Protein AF-A0A8C8EMW2-F1 (afdb_monomer)

Secondary structure (DSSP, 8-state):
--------THHHHHHHHHHHHHHHHHHHH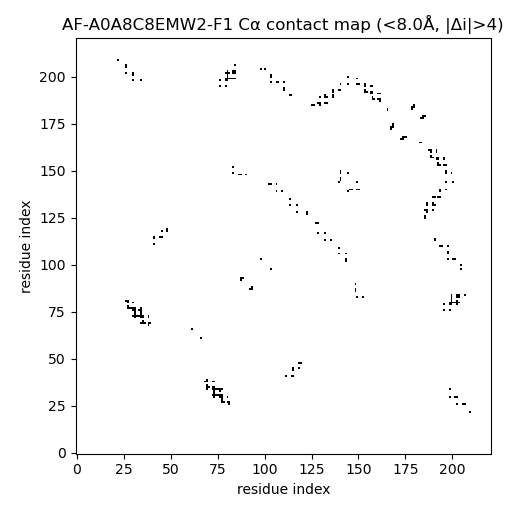HHHHHHHHHHHHHHHHHHTTT-SS--THHHHHHHHHSTTHHHHHHHHHHHHHHHHHHHHHHHT----S---HHHHHHHHHHHHHHHHHHHH---S-HHHHHHHHHHHHHHHIIIII--HHHHHHHHHHHHHHHHHHHHHHHTTS---SS--TTSS-TTHHHHHHHHHHHHHHHHHHHHHHHHHHHHHHHTT-

Solvent-accessible surface area (backbone atoms only — not comparable to full-atom values): 12331 Å² total; per-residue (Å²): 132,90,82,90,84,78,88,75,80,59,64,67,56,52,53,51,50,51,52,51,53,51,49,53,50,52,52,37,51,51,35,21,52,52,24,26,52,50,43,48,54,52,50,50,62,54,47,61,68,77,49,93,70,84,65,78,66,59,62,58,49,50,59,66,77,49,56,64,52,33,58,52,42,6,53,51,27,18,50,44,16,54,48,42,48,56,50,37,64,72,69,64,59,69,85,78,66,84,74,49,70,68,56,52,54,50,45,48,51,50,47,53,48,51,54,51,46,67,72,66,58,87,59,98,43,69,64,62,51,27,53,50,43,40,51,51,30,52,48,48,41,57,74,73,60,69,40,70,68,54,51,55,51,18,55,55,51,12,51,52,50,46,50,50,52,50,52,37,37,73,71,65,79,42,83,75,97,71,68,44,105,75,72,48,62,79,43,54,44,33,53,40,25,37,48,44,46,43,34,26,52,51,23,39,51,52,53,52,51,52,52,53,56,52,56,57,52,67,77,76,111

Foldseek 3Di:
DDDDDDDDPVVVVVVVVVVVVVLLVVLLVVQLVVQLVLQVLLVVLLVCVPDVDDDPVVVVVCCVLVVVVSNVSSNLLSVLLQVLVVVCVVVVVPPPDPDDVVLLVVLSVLLSVLSSCLSVDPDPDLVVNLVVLQVSLVVSCVVRPVDPSLQVVLQVQLVVVVVVVVVCVVVVSDDDPDADPPRDRSNSSSSSSSSSSSSNSSSVVSVVVVVVVVVVVVVVD

Mean predicted aligned error: 11.16 Å

Structure (mmCIF, N/CA/C/O backbone):
data_AF-A0A8C8EMW2-F1
#
_entry.id   AF-A0A8C8EMW2-F1
#
loop_
_atom_site.group_PDB
_atom_site.id
_atom_site.type_symbol
_atom_site.label_atom_id
_atom_site.label_alt_id
_atom_site.label_comp_id
_atom_site.label_asym_id
_atom_site.label_entity_id
_atom_site.label_seq_id
_atom_site.pdbx_PDB_ins_code
_atom_site.Cartn_x
_atom_site.Cartn_y
_atom_site.Cartn_z
_atom_site.occupancy
_atom_site.B_iso_or_equiv
_atom_site.auth_seq_id
_atom_site.auth_comp_id
_atom_site.auth_asym_id
_atom_site.auth_atom_id
_atom_site.pdbx_PDB_model_num
ATOM 1 N N . CYS A 1 1 ? -44.619 -23.119 46.144 1.00 37.53 1 CYS A N 1
ATOM 2 C CA . CYS A 1 1 ? -44.331 -23.264 44.702 1.00 37.53 1 CYS A CA 1
ATOM 3 C C . CYS A 1 1 ? -43.574 -22.027 44.233 1.00 37.53 1 CYS A C 1
ATOM 5 O O . CYS A 1 1 ? -44.125 -20.950 44.365 1.00 37.53 1 CYS A O 1
ATOM 7 N N . SER A 1 2 ? -42.275 -22.098 43.914 1.00 34.31 2 SER A N 1
ATOM 8 C CA . SER A 1 2 ? -41.758 -22.646 42.638 1.00 34.31 2 SER A CA 1
ATOM 9 C C . SER A 1 2 ? -42.260 -21.765 41.477 1.00 34.31 2 SER A C 1
ATOM 11 O O . SER A 1 2 ? -43.455 -21.803 41.231 1.00 34.31 2 SER A O 1
ATOM 13 N N . GLN A 1 3 ? -41.486 -20.948 40.752 1.00 34.88 3 GLN A N 1
ATOM 14 C CA . GLN A 1 3 ? -40.063 -21.005 40.404 1.00 34.88 3 GLN A CA 1
ATOM 15 C C . GLN A 1 3 ? -39.529 -19.644 39.928 1.00 34.88 3 GLN A C 1
ATOM 17 O O . GLN A 1 3 ? -40.252 -18.802 39.404 1.00 34.88 3 GLN A O 1
ATOM 22 N N . ILE A 1 4 ? -38.218 -19.517 40.091 1.00 46.41 4 ILE A N 1
ATOM 23 C CA . ILE A 1 4 ? -37.291 -18.545 39.516 1.00 46.41 4 ILE A CA 1
ATOM 24 C C . ILE A 1 4 ? -37.113 -18.834 38.012 1.00 46.41 4 ILE A C 1
ATOM 26 O O . ILE A 1 4 ? -36.918 -19.987 37.640 1.00 46.41 4 ILE A O 1
ATOM 30 N N . SER A 1 5 ? -37.081 -17.810 37.155 1.00 34.28 5 SER A N 1
ATOM 31 C CA . SER A 1 5 ? -36.214 -17.774 35.954 1.00 34.28 5 SER A CA 1
ATOM 32 C C . SER A 1 5 ? -36.197 -16.364 35.368 1.00 34.28 5 SER A C 1
ATOM 34 O O . SER A 1 5 ? -37.184 -15.887 34.828 1.00 34.28 5 SER A O 1
ATOM 36 N N . GLN A 1 6 ? -35.166 -15.592 35.702 1.00 35.06 6 GLN A N 1
ATOM 37 C CA . GLN A 1 6 ? -33.953 -15.405 34.893 1.00 35.06 6 GLN A CA 1
ATOM 38 C C . GLN A 1 6 ? -34.094 -14.224 33.927 1.00 35.06 6 GLN A C 1
ATOM 40 O O . GLN A 1 6 ? -34.481 -14.344 32.768 1.00 35.06 6 GLN A O 1
ATOM 45 N N . SER A 1 7 ? -33.687 -13.066 34.444 1.00 43.75 7 SER A N 1
ATOM 46 C CA . SER A 1 7 ? -33.066 -12.002 33.668 1.00 43.75 7 SER A CA 1
ATOM 47 C C . SER A 1 7 ? -32.050 -12.599 32.689 1.00 43.75 7 SER A C 1
ATOM 49 O O . SER A 1 7 ? -31.102 -13.268 33.095 1.00 43.75 7 SER A O 1
ATOM 51 N N . THR A 1 8 ? -32.237 -12.372 31.390 1.00 44.62 8 THR A N 1
ATOM 52 C CA . THR A 1 8 ? -31.252 -12.743 30.369 1.00 44.62 8 THR A CA 1
ATOM 53 C C . THR A 1 8 ? -30.364 -11.526 30.075 1.00 44.62 8 THR A C 1
ATOM 55 O O . THR A 1 8 ? -30.836 -10.576 29.455 1.00 44.62 8 THR A O 1
ATOM 58 N N . PRO A 1 9 ? -29.072 -11.510 30.456 1.00 47.78 9 PRO A N 1
ATOM 59 C CA . PRO A 1 9 ? -28.153 -10.423 30.119 1.00 47.78 9 PRO A CA 1
ATOM 60 C C . PRO A 1 9 ? -27.462 -10.638 28.753 1.00 47.78 9 PRO A C 1
ATOM 62 O O . PRO A 1 9 ? -26.376 -10.115 28.519 1.00 47.78 9 PRO A O 1
ATOM 65 N N . LEU A 1 10 ? -28.050 -11.423 27.836 1.00 52.75 10 LEU A N 1
ATOM 66 C CA . LEU A 1 10 ? -27.421 -11.768 26.548 1.00 52.75 10 LEU A CA 1
ATOM 67 C C . LEU A 1 10 ? -27.556 -10.676 25.468 1.00 52.75 10 LEU A C 1
ATOM 69 O O . LEU A 1 10 ? -26.737 -10.613 24.552 1.00 52.75 10 LEU A O 1
ATOM 73 N N . GLY A 1 11 ? -28.571 -9.813 25.569 1.00 55.91 11 GLY A N 1
ATOM 74 C CA . GLY A 1 11 ? -28.872 -8.773 24.573 1.00 55.91 11 GLY A CA 1
ATOM 75 C C . GLY A 1 11 ? -27.769 -7.715 24.386 1.00 55.91 11 GLY A C 1
ATOM 76 O O . GLY A 1 11 ? -27.383 -7.457 23.245 1.00 55.91 11 GLY A O 1
ATOM 77 N N . PRO A 1 12 ? -27.193 -7.144 25.465 1.00 61.84 12 PRO A N 1
ATOM 78 C CA . PRO A 1 12 ? -26.139 -6.131 25.354 1.00 61.84 12 PRO A CA 1
ATOM 79 C C . PRO A 1 12 ? -24.834 -6.689 24.773 1.00 61.84 12 PRO A C 1
ATOM 81 O O . PRO A 1 12 ? -24.151 -6.020 23.998 1.00 61.84 12 PRO A O 1
ATOM 84 N N . TYR A 1 13 ? -24.499 -7.939 25.109 1.00 60.81 13 TYR A N 1
ATOM 85 C CA . TYR A 1 13 ? -23.263 -8.585 24.667 1.00 60.81 13 TYR A CA 1
ATOM 86 C C . TYR A 1 13 ? -23.304 -8.943 23.174 1.00 60.81 13 TYR A C 1
ATOM 88 O O . TYR A 1 13 ? -22.356 -8.657 22.443 1.00 60.81 13 TYR A O 1
ATOM 96 N N . ILE A 1 14 ? -24.428 -9.490 22.692 1.00 65.69 14 ILE A N 1
ATOM 97 C CA . ILE A 1 14 ? -24.618 -9.813 21.269 1.00 65.69 14 ILE A CA 1
ATOM 98 C C . ILE A 1 14 ? -24.681 -8.538 20.418 1.00 65.69 14 ILE A C 1
ATOM 100 O O . ILE A 1 14 ? -24.065 -8.489 19.349 1.00 65.69 14 ILE A O 1
ATOM 104 N N . ALA A 1 15 ? -25.349 -7.482 20.896 1.00 64.44 15 ALA A N 1
ATOM 105 C CA . ALA A 1 15 ? -25.361 -6.184 20.222 1.00 64.44 15 ALA A CA 1
ATOM 106 C C . ALA A 1 15 ? -23.950 -5.568 20.148 1.00 64.44 15 ALA A C 1
ATOM 108 O O . ALA A 1 15 ? -23.544 -5.073 19.093 1.00 64.44 15 ALA A O 1
ATOM 109 N N . GLY A 1 16 ? -23.164 -5.671 21.227 1.00 65.88 16 GLY A N 1
ATOM 110 C CA . GLY A 1 16 ? -21.770 -5.224 21.271 1.00 65.88 16 GLY A CA 1
ATOM 111 C C . GLY A 1 16 ? -20.850 -5.983 20.306 1.00 65.88 16 GLY A C 1
ATOM 112 O O . GLY A 1 16 ? -20.079 -5.361 19.571 1.00 65.88 16 GLY A O 1
ATOM 113 N N . ILE A 1 17 ? -20.962 -7.315 20.244 1.00 71.06 17 ILE A N 1
ATOM 114 C CA . ILE A 1 17 ? -20.201 -8.151 19.296 1.00 71.06 17 ILE A CA 1
ATOM 115 C C . ILE A 1 17 ? -20.587 -7.835 17.852 1.00 71.06 17 ILE A C 1
ATOM 117 O O . ILE A 1 17 ? -19.711 -7.661 17.004 1.00 71.06 17 ILE A O 1
ATOM 121 N N . THR A 1 18 ? -21.885 -7.721 17.572 1.00 73.62 18 THR A N 1
ATOM 122 C CA . THR A 1 18 ? -22.389 -7.432 16.223 1.00 73.62 18 THR A CA 1
ATOM 123 C C . THR A 1 18 ? -21.881 -6.076 15.739 1.00 73.62 18 THR A C 1
ATOM 125 O O . THR A 1 18 ? -21.354 -5.973 14.636 1.00 73.62 18 THR A O 1
ATOM 128 N N . ASN A 1 19 ? -21.930 -5.045 16.586 1.00 77.00 19 ASN A N 1
ATOM 129 C CA . ASN A 1 19 ? -21.429 -3.710 16.255 1.00 77.00 19 ASN A CA 1
ATOM 130 C C . ASN A 1 19 ? -19.911 -3.717 15.994 1.00 77.00 19 ASN A C 1
ATOM 132 O O . ASN A 1 19 ? -19.437 -3.115 15.031 1.00 77.00 19 ASN A O 1
ATOM 136 N N . ARG A 1 20 ? -19.140 -4.468 16.792 1.00 76.00 20 ARG A N 1
ATOM 137 C CA . ARG A 1 20 ? -17.693 -4.637 16.586 1.00 76.00 20 ARG A CA 1
ATOM 138 C C . ARG A 1 20 ? -17.370 -5.327 15.259 1.00 76.00 20 ARG A C 1
ATOM 140 O O . ARG A 1 20 ? -16.498 -4.847 14.537 1.00 76.00 20 ARG A O 1
ATOM 147 N N . ASN A 1 21 ? -18.072 -6.410 14.929 1.00 80.94 21 ASN A N 1
ATOM 148 C CA . ASN A 1 21 ? -17.881 -7.137 13.672 1.00 80.94 21 ASN A CA 1
ATOM 149 C C . ASN A 1 21 ? -18.270 -6.279 12.461 1.00 80.94 21 ASN A C 1
ATOM 151 O O . ASN A 1 21 ? -17.545 -6.260 11.470 1.00 80.94 21 ASN A O 1
ATOM 155 N N . THR A 1 22 ? -19.353 -5.507 12.563 1.00 83.06 22 THR A N 1
ATOM 156 C CA . THR A 1 22 ? -19.773 -4.568 11.516 1.00 83.06 22 THR A CA 1
ATOM 157 C C . THR A 1 22 ? -18.745 -3.459 11.301 1.00 83.06 22 THR A C 1
ATOM 159 O O . THR A 1 22 ? -18.396 -3.179 10.157 1.00 83.06 22 THR A O 1
ATOM 162 N N . ASN A 1 23 ? -18.201 -2.859 12.367 1.00 84.56 23 ASN A N 1
ATOM 163 C CA . ASN A 1 23 ? -17.155 -1.837 12.239 1.00 84.56 23 ASN A CA 1
ATOM 164 C C . ASN A 1 23 ? -15.883 -2.423 11.591 1.00 84.56 23 ASN A C 1
ATOM 166 O O . ASN A 1 23 ? -15.391 -1.878 10.607 1.00 84.56 23 ASN A O 1
ATOM 170 N N . LEU A 1 24 ? -15.433 -3.607 12.033 1.00 86.00 24 LEU A N 1
ATOM 171 C CA . LEU A 1 24 ? -14.322 -4.328 11.392 1.00 86.00 24 LEU A CA 1
ATOM 172 C C . LEU A 1 24 ? -14.576 -4.589 9.898 1.00 86.00 24 LEU A C 1
ATOM 174 O O . LEU A 1 24 ? -13.670 -4.401 9.085 1.00 86.00 24 LEU A O 1
ATOM 178 N N . GLY A 1 25 ? -15.802 -4.978 9.535 1.00 87.88 25 GLY A N 1
ATOM 179 C CA . GLY A 1 25 ? -16.218 -5.174 8.147 1.00 87.88 25 GLY A CA 1
ATOM 180 C C . GLY A 1 25 ? -16.159 -3.887 7.320 1.00 87.88 25 GLY A C 1
ATOM 181 O O . GLY A 1 25 ? -15.559 -3.875 6.247 1.00 87.88 25 GLY A O 1
ATOM 182 N N . ILE A 1 26 ? -16.705 -2.782 7.841 1.00 88.44 26 ILE A N 1
ATOM 183 C CA . ILE A 1 26 ? -16.671 -1.461 7.188 1.00 88.44 26 ILE A CA 1
ATOM 184 C C . ILE A 1 26 ? -15.225 -1.013 6.971 1.00 88.44 26 ILE A C 1
ATOM 186 O O . ILE A 1 26 ? -14.857 -0.576 5.881 1.00 88.44 26 ILE A O 1
ATOM 190 N N . ARG A 1 27 ? -14.380 -1.163 7.989 1.00 89.94 27 ARG A N 1
ATOM 191 C CA . ARG A 1 27 ? -12.969 -0.806 7.912 1.00 89.94 27 ARG A CA 1
ATOM 192 C C . ARG A 1 27 ? -12.200 -1.647 6.902 1.00 89.94 27 ARG A C 1
ATOM 194 O O . ARG A 1 27 ? -11.419 -1.091 6.130 1.00 89.94 27 ARG A O 1
ATOM 201 N N . GLY A 1 28 ? -12.442 -2.956 6.872 1.00 91.00 28 GLY A N 1
ATOM 202 C CA . GLY A 1 28 ? -11.896 -3.841 5.845 1.00 91.00 28 GLY A CA 1
ATOM 203 C C . GLY A 1 28 ? -12.307 -3.401 4.438 1.00 91.00 28 GLY A C 1
ATOM 204 O O . GLY A 1 28 ? -11.455 -3.291 3.559 1.00 91.00 28 GLY A O 1
ATOM 205 N N . PHE A 1 29 ? -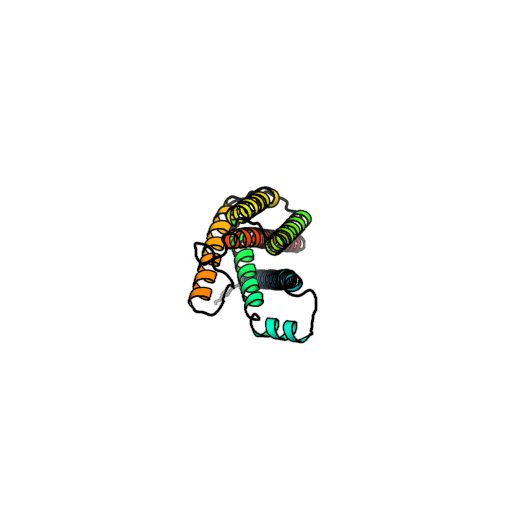13.582 -3.056 4.243 1.00 92.06 29 PHE A N 1
ATOM 206 C CA . PHE A 1 29 ? -14.106 -2.579 2.961 1.00 92.06 29 PHE A CA 1
ATOM 207 C C . PHE A 1 29 ? -13.504 -1.233 2.521 1.00 92.06 29 PHE A C 1
ATOM 209 O O . PHE A 1 29 ? -13.148 -1.059 1.353 1.00 92.06 29 PHE A O 1
ATOM 216 N N . MET A 1 30 ? -13.332 -0.286 3.449 1.00 92.00 30 MET A N 1
ATOM 217 C CA . MET A 1 30 ? -12.671 0.993 3.166 1.00 92.00 30 MET A CA 1
ATOM 218 C C . MET A 1 30 ? -11.212 0.790 2.750 1.00 92.00 30 MET A C 1
ATOM 220 O O . MET A 1 30 ? -10.778 1.342 1.741 1.00 92.00 30 MET A O 1
ATOM 224 N N . LEU A 1 31 ? -10.465 -0.035 3.491 1.00 92.88 31 LEU A N 1
ATOM 225 C CA . LEU A 1 31 ? -9.074 -0.364 3.170 1.00 92.88 31 LEU A CA 1
ATOM 226 C C . LEU A 1 31 ? -8.950 -1.085 1.823 1.00 92.88 31 LEU A C 1
ATOM 228 O O . LEU A 1 31 ? -8.050 -0.770 1.047 1.00 92.88 31 LEU A O 1
ATOM 232 N N . PHE A 1 32 ? -9.874 -2.002 1.523 1.00 93.75 32 PHE A N 1
ATOM 233 C CA . PHE A 1 32 ? -9.954 -2.672 0.228 1.00 93.75 32 PHE A CA 1
ATOM 234 C C . PHE A 1 32 ? -10.145 -1.662 -0.907 1.00 93.75 32 PHE A C 1
ATOM 236 O O . PHE A 1 32 ? -9.370 -1.652 -1.861 1.00 93.75 32 PHE A O 1
ATOM 243 N N . SER A 1 33 ? -11.124 -0.765 -0.771 1.00 92.06 33 SER A N 1
ATOM 244 C CA . SER A 1 33 ? -11.445 0.247 -1.785 1.00 92.06 33 SER A CA 1
ATOM 245 C C . SER A 1 33 ? -10.278 1.211 -2.026 1.00 92.06 33 SER A C 1
ATOM 247 O O . SER A 1 33 ? -9.937 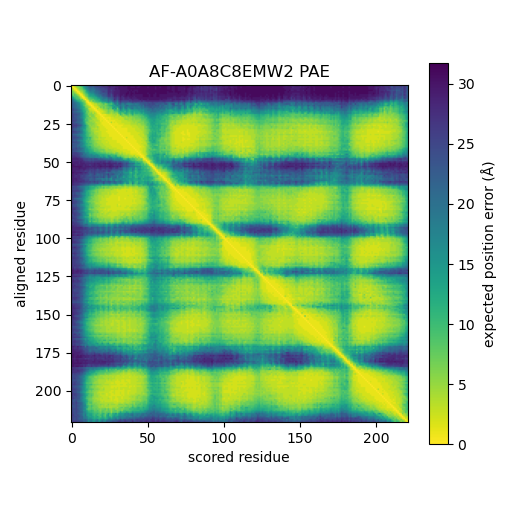1.498 -3.172 1.00 92.06 33 SER A O 1
ATOM 249 N N . ILE A 1 34 ? -9.613 1.663 -0.954 1.00 92.31 34 ILE A N 1
ATOM 250 C CA . ILE A 1 34 ? -8.410 2.507 -1.040 1.00 92.31 34 ILE A CA 1
ATOM 251 C C . ILE A 1 34 ? -7.264 1.753 -1.730 1.00 92.31 34 ILE A C 1
ATOM 253 O O . ILE A 1 34 ? -6.567 2.328 -2.565 1.00 92.31 34 ILE A O 1
ATOM 257 N N . GLY A 1 35 ? -7.085 0.466 -1.417 1.00 90.56 35 GLY A N 1
ATOM 258 C CA . GLY A 1 35 ? -6.092 -0.403 -2.051 1.00 90.56 35 GLY A CA 1
ATOM 259 C C . GLY A 1 35 ? -6.313 -0.571 -3.551 1.00 90.56 35 GLY A C 1
ATOM 260 O O . GLY A 1 35 ? -5.378 -0.380 -4.327 1.00 90.56 35 GLY A O 1
ATOM 261 N N . VAL A 1 36 ? -7.551 -0.855 -3.969 1.00 89.94 36 VAL A N 1
ATOM 262 C CA . VAL A 1 36 ? -7.927 -0.950 -5.390 1.00 89.94 36 VAL A CA 1
ATOM 263 C C . VAL A 1 36 ? -7.684 0.381 -6.098 1.00 89.94 36 VAL A C 1
ATOM 265 O O . VAL A 1 36 ? -7.062 0.404 -7.158 1.00 89.94 36 VAL A O 1
ATOM 268 N N . PHE A 1 37 ? -8.119 1.495 -5.504 1.00 89.06 37 PHE A N 1
ATOM 269 C CA . PHE A 1 37 ? -7.929 2.823 -6.084 1.00 89.06 37 PHE A CA 1
ATOM 270 C C . PHE A 1 37 ? -6.446 3.159 -6.280 1.00 89.06 37 PHE A C 1
ATOM 272 O O . PHE A 1 37 ? -6.047 3.561 -7.372 1.00 89.06 37 PHE A O 1
ATOM 279 N N . LEU A 1 38 ? -5.610 2.947 -5.258 1.00 87.50 38 LEU A N 1
ATOM 280 C CA . LEU A 1 38 ? -4.172 3.186 -5.368 1.00 87.50 38 LEU A CA 1
ATOM 281 C C . LEU A 1 38 ? -3.528 2.267 -6.409 1.00 87.50 38 LEU A C 1
ATOM 283 O O . LEU A 1 38 ? -2.736 2.748 -7.213 1.00 87.50 38 LEU A O 1
ATOM 287 N N . ALA A 1 39 ? -3.900 0.986 -6.463 1.00 85.62 39 ALA A N 1
ATOM 288 C CA . ALA A 1 39 ? -3.401 0.066 -7.483 1.00 85.62 39 ALA A CA 1
ATOM 289 C C . ALA A 1 39 ? -3.750 0.536 -8.905 1.00 85.62 39 ALA A C 1
ATOM 291 O O . ALA A 1 39 ? -2.889 0.520 -9.782 1.00 85.62 39 ALA A O 1
ATOM 292 N N . LEU A 1 40 ? -4.979 1.019 -9.124 1.00 84.19 40 LEU A N 1
ATOM 293 C CA . LEU A 1 40 ? -5.400 1.583 -10.408 1.00 84.19 40 LEU A CA 1
ATOM 294 C C . LEU A 1 40 ? -4.610 2.847 -10.762 1.00 84.19 40 LEU A C 1
ATOM 296 O O . LEU A 1 40 ? -4.123 2.955 -11.884 1.00 84.19 40 LEU A O 1
ATOM 300 N N . VAL A 1 41 ? -4.431 3.777 -9.819 1.00 84.69 41 VAL A N 1
ATOM 301 C CA . VAL A 1 41 ? -3.640 5.002 -10.039 1.00 84.69 41 VAL A CA 1
ATOM 302 C C . VAL A 1 41 ? -2.196 4.663 -10.404 1.00 84.69 41 VAL A C 1
ATOM 304 O O . VAL A 1 41 ? -1.664 5.208 -11.369 1.00 84.69 41 VAL A O 1
ATOM 307 N N . LEU A 1 42 ? -1.562 3.747 -9.671 1.00 81.25 42 LEU A N 1
ATOM 308 C CA . LEU A 1 42 ? -0.194 3.318 -9.955 1.00 81.25 42 LEU A CA 1
ATOM 309 C C . LEU A 1 42 ? -0.084 2.635 -11.322 1.00 81.25 42 LEU A C 1
ATOM 311 O O . LEU A 1 42 ? 0.834 2.946 -12.077 1.00 81.25 42 LEU A O 1
ATOM 315 N N . ASN A 1 43 ? -1.045 1.773 -11.665 1.00 78.31 43 ASN A N 1
ATOM 316 C CA . ASN A 1 43 ? -1.098 1.116 -12.968 1.00 78.31 43 ASN A CA 1
ATOM 317 C C . ASN A 1 43 ? -1.250 2.143 -14.105 1.00 78.31 43 ASN A C 1
ATOM 319 O O . ASN A 1 43 ? -0.506 2.110 -15.080 1.00 78.31 43 ASN A O 1
ATOM 323 N N . LEU A 1 44 ? -2.137 3.133 -13.954 1.00 75.81 44 LEU A N 1
ATOM 324 C CA . LEU A 1 44 ? -2.289 4.218 -14.930 1.00 75.81 44 LEU A CA 1
ATOM 325 C C . LEU A 1 44 ? -0.998 5.030 -15.092 1.00 75.81 44 LEU A C 1
ATOM 327 O O . LEU A 1 44 ? -0.604 5.326 -16.219 1.00 75.81 44 LEU A O 1
ATOM 331 N N . LEU A 1 45 ? -0.308 5.356 -13.994 1.00 73.88 45 LEU A N 1
ATOM 332 C CA . LEU A 1 45 ? 0.973 6.073 -14.038 1.00 73.88 45 LEU A CA 1
ATOM 333 C C . LEU A 1 45 ? 2.075 5.267 -14.740 1.00 73.88 45 LEU A C 1
ATOM 335 O O . LEU A 1 45 ? 2.921 5.858 -15.413 1.00 73.88 45 LEU A O 1
ATOM 339 N N . GLN A 1 46 ? 2.063 3.940 -14.604 1.00 65.44 46 GLN A N 1
ATOM 340 C CA . GLN A 1 46 ? 2.982 3.044 -15.308 1.00 65.44 46 GLN A CA 1
ATOM 341 C C . GLN A 1 46 ? 2.652 2.950 -16.809 1.00 65.44 46 GLN A C 1
ATOM 343 O O . GLN A 1 46 ? 3.563 2.956 -17.634 1.00 65.44 46 GLN A O 1
ATOM 348 N N . VAL A 1 47 ? 1.367 2.934 -17.184 1.00 64.50 47 VAL A N 1
ATOM 349 C CA . VAL A 1 47 ? 0.909 2.813 -18.584 1.00 64.50 47 VAL A CA 1
ATOM 350 C C . VAL A 1 47 ? 1.080 4.107 -19.384 1.00 64.50 47 VAL A C 1
ATOM 352 O O . VAL A 1 47 ? 1.537 4.054 -20.523 1.00 64.50 47 VAL A O 1
ATOM 355 N N . GLN A 1 48 ? 0.799 5.274 -18.793 1.00 61.56 48 GLN A N 1
ATOM 356 C CA . GLN A 1 48 ? 0.982 6.593 -19.433 1.00 61.56 48 GLN A CA 1
ATOM 357 C C . GLN A 1 48 ? 2.427 6.845 -19.911 1.00 61.56 48 GLN A C 1
ATOM 359 O O . GLN A 1 48 ? 2.670 7.712 -20.745 1.00 61.56 48 GLN A O 1
ATOM 364 N N . ARG A 1 49 ? 3.403 6.091 -19.389 1.00 57.84 49 ARG A N 1
ATOM 365 C CA . ARG A 1 49 ? 4.808 6.153 -19.810 1.00 57.84 49 ARG A CA 1
ATOM 366 C C . ARG A 1 49 ? 5.127 5.303 -21.035 1.00 57.84 49 ARG A C 1
ATO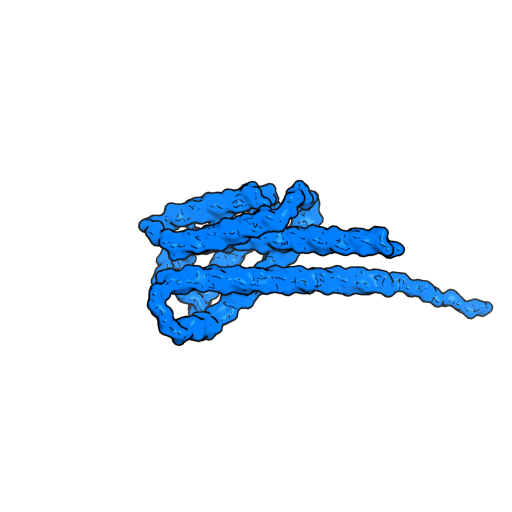M 368 O O . ARG A 1 49 ? 6.068 5.648 -21.741 1.00 57.84 49 ARG A O 1
ATOM 375 N N . ASN A 1 50 ? 4.393 4.217 -21.273 1.00 50.97 50 ASN A N 1
ATOM 376 C CA . ASN A 1 50 ? 4.762 3.242 -22.300 1.00 50.97 50 ASN A CA 1
ATOM 377 C C . ASN A 1 50 ? 4.232 3.615 -23.696 1.00 50.97 50 ASN A C 1
ATOM 379 O O . ASN A 1 50 ? 4.769 3.146 -24.692 1.00 50.97 50 ASN A O 1
ATOM 383 N N . VAL A 1 51 ? 3.214 4.483 -23.789 1.00 46.09 51 VAL A N 1
ATOM 384 C CA . VAL A 1 51 ? 2.691 4.979 -25.072 1.00 46.09 51 VAL A CA 1
ATOM 385 C C . VAL A 1 51 ? 2.129 6.396 -24.891 1.00 46.09 51 VAL A C 1
ATOM 387 O O . VAL A 1 51 ? 1.066 6.581 -24.310 1.00 46.09 51 VAL A O 1
ATOM 390 N N . THR A 1 52 ? 2.811 7.420 -25.404 1.00 42.75 52 THR A N 1
ATOM 391 C CA . THR A 1 52 ? 2.316 8.814 -25.427 1.00 42.75 52 THR A CA 1
ATOM 392 C C . THR A 1 52 ? 1.289 9.086 -26.542 1.00 42.75 52 THR A C 1
ATOM 394 O O . THR A 1 52 ? 0.940 10.234 -26.797 1.00 42.75 52 THR A O 1
ATOM 397 N N . LEU A 1 53 ? 0.763 8.045 -27.193 1.00 42.88 53 LEU A N 1
ATOM 398 C CA . LEU A 1 53 ? -0.244 8.110 -28.257 1.00 42.88 53 LEU A CA 1
ATOM 399 C C . LEU A 1 53 ? -1.286 7.006 -28.018 1.00 42.88 53 LEU A C 1
ATOM 401 O O . LEU A 1 53 ? -1.037 5.846 -28.323 1.00 42.88 53 LEU A O 1
ATOM 405 N N . PHE A 1 54 ? -2.433 7.338 -27.422 1.00 47.69 54 PHE A N 1
ATOM 406 C CA . PHE A 1 54 ? -3.473 6.358 -27.081 1.00 47.69 54 PHE A CA 1
ATOM 407 C C . PHE A 1 54 ? -4.431 6.080 -28.252 1.00 47.69 54 PHE A C 1
ATOM 409 O O . PHE A 1 54 ? -5.218 6.961 -28.601 1.00 47.69 54 PHE A O 1
ATOM 416 N N . PRO A 1 55 ? -4.483 4.842 -28.770 1.00 50.94 55 PRO A N 1
ATOM 417 C CA . PRO A 1 55 ? -5.715 4.243 -29.266 1.00 50.94 55 PRO A CA 1
ATOM 418 C C . PRO A 1 55 ? -6.530 3.637 -28.094 1.00 50.94 55 PRO A C 1
ATOM 420 O O . PRO A 1 55 ? -5.946 3.085 -27.154 1.00 50.94 55 PRO A O 1
ATOM 423 N N . PRO A 1 56 ? -7.874 3.721 -28.118 1.00 57.16 56 PRO A N 1
ATOM 424 C CA . PRO A 1 56 ? -8.767 3.256 -27.043 1.00 57.16 56 PRO A CA 1
ATOM 425 C C . PRO A 1 56 ? -8.695 1.742 -26.750 1.00 57.16 56 PRO A C 1
ATOM 427 O O . PRO A 1 56 ? -9.081 1.303 -25.665 1.00 57.16 56 PRO A O 1
ATOM 430 N N . ASP A 1 57 ? -8.135 0.945 -27.659 1.00 56.56 57 ASP A N 1
ATOM 431 C CA . ASP A 1 57 ? -8.126 -0.520 -27.573 1.00 56.56 57 ASP A CA 1
ATOM 432 C C . ASP A 1 57 ? -7.178 -1.072 -26.489 1.00 56.56 57 ASP A C 1
ATOM 434 O O . ASP A 1 57 ? -7.460 -2.099 -25.868 1.00 56.56 57 ASP A O 1
ATOM 438 N N . VAL A 1 58 ? -6.086 -0.369 -26.164 1.00 55.16 58 VAL A N 1
ATOM 439 C CA . VAL A 1 58 ? -5.089 -0.841 -25.177 1.00 55.16 58 VAL A CA 1
ATOM 440 C C . VAL A 1 58 ? -5.618 -0.762 -23.740 1.00 55.16 58 VAL A C 1
ATOM 442 O O . VAL A 1 58 ? -5.329 -1.641 -22.926 1.00 55.16 58 VAL A O 1
ATOM 445 N N . ILE A 1 59 ? -6.451 0.239 -23.430 1.00 56.12 59 ILE A N 1
ATOM 446 C CA . ILE A 1 59 ? -7.094 0.370 -22.111 1.00 56.12 59 ILE A CA 1
ATOM 447 C C . ILE A 1 59 ? -8.001 -0.841 -21.863 1.00 56.12 59 ILE A C 1
ATOM 449 O O . ILE A 1 59 ? -7.950 -1.438 -20.788 1.00 56.12 59 ILE A O 1
ATOM 453 N N . SER A 1 60 ? -8.761 -1.263 -22.877 1.00 55.25 60 SER A N 1
ATOM 454 C CA . SER A 1 60 ? -9.635 -2.438 -22.784 1.00 55.25 60 SER A CA 1
ATOM 455 C C . SER A 1 60 ? -8.856 -3.753 -22.606 1.00 55.25 60 SER A C 1
ATOM 457 O O . SER A 1 60 ? -9.248 -4.604 -21.809 1.00 55.25 60 SER A O 1
ATOM 459 N N . SER A 1 61 ? -7.694 -3.887 -23.255 1.00 51.38 61 SER A N 1
ATOM 460 C CA . SER A 1 61 ? -6.851 -5.088 -23.185 1.00 51.38 61 SER A CA 1
ATOM 461 C C . SER A 1 61 ? -6.139 -5.256 -21.831 1.00 51.38 61 SER A C 1
ATOM 463 O O . SER A 1 61 ? -6.082 -6.360 -21.281 1.00 51.38 61 SER A O 1
ATOM 465 N N . ILE A 1 62 ? -5.673 -4.162 -21.213 1.00 53.50 62 ILE A N 1
ATOM 466 C CA . ILE A 1 62 ? -5.046 -4.192 -19.877 1.00 53.50 62 ILE A CA 1
ATOM 467 C C . ILE A 1 62 ? -6.083 -4.476 -18.783 1.00 53.50 62 ILE A C 1
ATOM 469 O O . ILE A 1 62 ? -5.819 -5.275 -17.880 1.00 53.50 62 ILE A O 1
ATOM 473 N N . PHE A 1 63 ? -7.282 -3.893 -18.896 1.00 55.09 63 PHE A N 1
ATOM 474 C CA . PHE A 1 63 ? -8.411 -4.241 -18.029 1.00 55.09 63 PHE A CA 1
ATOM 475 C C . PHE A 1 63 ? -8.874 -5.690 -18.207 1.00 55.09 63 PHE A C 1
ATOM 477 O O . PHE A 1 63 ? -9.522 -6.200 -17.305 1.00 55.09 63 PHE A O 1
ATOM 484 N N . SER A 1 64 ? -8.521 -6.366 -19.306 1.00 51.78 64 SER A N 1
ATOM 485 C CA . SER A 1 64 ? -8.854 -7.776 -19.538 1.00 51.78 64 SER A CA 1
ATOM 486 C C . SER A 1 64 ? -7.743 -8.751 -19.116 1.00 51.78 64 SER A C 1
ATOM 488 O O . SER A 1 64 ? -8.056 -9.845 -18.656 1.00 51.78 64 SER A O 1
ATOM 490 N N . SER A 1 65 ? -6.458 -8.387 -19.231 1.00 52.34 65 SER A N 1
ATOM 491 C CA . SER A 1 65 ? -5.327 -9.289 -18.910 1.00 52.34 65 SER A CA 1
ATOM 492 C C . SER A 1 65 ? -4.806 -9.161 -17.472 1.00 52.34 65 SER A C 1
ATOM 494 O O . SER A 1 65 ? -4.297 -10.128 -16.909 1.00 52.34 65 SER A O 1
ATOM 496 N N . ALA A 1 66 ? -4.957 -7.992 -16.839 1.00 62.50 66 ALA A N 1
ATOM 497 C CA . ALA A 1 66 ? -4.466 -7.723 -15.481 1.00 62.50 66 ALA A CA 1
ATOM 498 C C . ALA A 1 66 ? -5.589 -7.374 -14.485 1.00 62.50 66 ALA A C 1
ATOM 500 O O . ALA A 1 66 ? -5.327 -6.813 -13.421 1.00 62.50 66 ALA A O 1
ATOM 501 N N . TRP A 1 67 ? -6.844 -7.724 -14.798 1.00 71.81 67 TRP A N 1
ATOM 502 C CA . TRP A 1 67 ? -8.026 -7.423 -13.973 1.00 71.81 67 TRP A CA 1
ATOM 503 C C . TRP A 1 67 ? -7.946 -7.963 -12.539 1.00 71.81 67 TRP A C 1
ATOM 505 O O . TRP A 1 67 ? -8.594 -7.431 -11.642 1.00 71.81 67 TRP A O 1
ATOM 515 N N . TRP A 1 68 ? -7.144 -9.007 -12.322 1.00 76.12 68 TRP A N 1
ATOM 516 C CA . TRP A 1 68 ? -6.931 -9.664 -11.035 1.00 76.12 68 TRP A CA 1
ATOM 517 C C . TRP A 1 68 ? -5.961 -8.903 -10.117 1.00 76.12 68 TRP A C 1
ATOM 519 O O . TRP A 1 68 ? -6.000 -9.083 -8.897 1.00 76.12 68 TRP A O 1
ATOM 529 N N . VAL A 1 69 ? -5.129 -8.013 -10.671 1.00 78.44 69 VAL A N 1
ATOM 530 C CA . VAL A 1 69 ? -4.116 -7.268 -9.910 1.00 78.44 69 VAL A CA 1
ATOM 531 C C . VAL A 1 69 ? -4.759 -6.263 -8.943 1.00 78.44 69 VAL A C 1
ATOM 533 O O . VAL A 1 69 ? -4.444 -6.331 -7.752 1.00 78.44 69 VAL A O 1
ATOM 536 N N . PRO A 1 70 ? -5.698 -5.380 -9.355 1.00 83.81 70 PRO A N 1
ATOM 537 C CA . PRO A 1 70 ? -6.325 -4.445 -8.420 1.00 83.81 70 PRO A CA 1
ATOM 538 C C . PRO A 1 70 ? -7.090 -5.134 -7.275 1.00 83.81 70 PRO A C 1
ATOM 540 O O . PRO A 1 70 ? -6.870 -4.742 -6.126 1.00 83.81 70 PRO A O 1
ATOM 543 N N . PRO A 1 71 ? -7.913 -6.180 -7.509 1.00 85.06 71 PRO A N 1
ATOM 544 C CA . PRO A 1 71 ? -8.521 -6.961 -6.434 1.00 85.06 71 PRO A CA 1
ATOM 545 C C . PRO A 1 71 ? -7.493 -7.588 -5.486 1.00 85.06 71 PRO A C 1
ATOM 547 O O . PRO A 1 71 ? -7.672 -7.498 -4.274 1.00 85.06 71 PRO A O 1
ATOM 550 N N . CYS A 1 72 ? -6.397 -8.160 -6.000 1.00 85.31 72 CYS A N 1
ATOM 551 C CA . CYS A 1 72 ? -5.334 -8.738 -5.172 1.00 85.31 72 CYS A CA 1
ATOM 552 C C . CYS A 1 72 ? -4.639 -7.682 -4.292 1.00 85.31 72 CYS A C 1
ATOM 554 O O . CYS A 1 72 ? -4.372 -7.914 -3.112 1.00 85.31 72 CYS A O 1
ATOM 556 N N . CYS A 1 73 ? -4.365 -6.494 -4.835 1.00 86.38 73 CYS A N 1
ATOM 557 C CA . CYS A 1 73 ? -3.813 -5.383 -4.059 1.00 86.38 73 CYS A CA 1
ATOM 558 C C . CYS A 1 73 ? -4.812 -4.866 -3.014 1.00 86.38 73 CYS A C 1
ATOM 560 O O . CYS A 1 73 ? -4.418 -4.536 -1.893 1.00 86.38 73 CYS A O 1
ATOM 562 N N . GLY A 1 74 ? -6.102 -4.821 -3.356 1.00 89.25 74 GLY A N 1
ATOM 563 C CA . GLY A 1 74 ? -7.182 -4.471 -2.438 1.00 89.25 74 GLY A CA 1
ATOM 564 C C . GLY A 1 74 ? -7.270 -5.429 -1.251 1.00 89.25 74 GLY A C 1
ATOM 565 O O . GLY A 1 74 ? -7.283 -4.983 -0.102 1.00 89.25 74 GLY A O 1
ATOM 566 N N . THR A 1 75 ? -7.281 -6.744 -1.498 1.00 88.75 75 THR A N 1
ATOM 567 C CA . THR A 1 75 ? -7.349 -7.754 -0.426 1.00 88.75 75 THR A CA 1
ATOM 568 C C . THR A 1 75 ? -6.110 -7.717 0.461 1.00 88.75 75 THR A C 1
ATOM 570 O O . THR A 1 75 ? -6.244 -7.714 1.686 1.00 88.75 75 THR A O 1
ATOM 573 N N . ALA A 1 76 ? -4.916 -7.593 -0.126 1.00 89.31 76 ALA A N 1
ATOM 574 C CA . ALA A 1 76 ? -3.678 -7.424 0.629 1.00 89.31 76 ALA A CA 1
ATOM 575 C C . ALA A 1 76 ? -3.721 -6.164 1.510 1.00 89.31 76 ALA A C 1
ATOM 577 O O . ALA A 1 76 ? -3.394 -6.227 2.693 1.00 89.31 76 ALA A O 1
ATOM 578 N N . SER A 1 77 ? -4.196 -5.035 0.974 1.00 91.19 77 SER A N 1
ATOM 579 C CA . SER A 1 77 ? -4.321 -3.771 1.716 1.00 91.19 77 SER A CA 1
ATOM 580 C C . SER A 1 77 ? -5.286 -3.884 2.896 1.00 91.19 77 SER A C 1
ATOM 582 O O . SER A 1 77 ? -4.972 -3.417 3.993 1.00 91.19 77 SER A O 1
ATOM 584 N N . ALA A 1 78 ? -6.431 -4.546 2.705 1.00 92.06 78 ALA A N 1
ATOM 585 C CA . ALA A 1 78 ? -7.379 -4.825 3.779 1.00 92.06 78 ALA A CA 1
ATOM 586 C C . ALA A 1 78 ? -6.762 -5.724 4.858 1.00 92.06 78 ALA A C 1
ATOM 588 O O . ALA A 1 78 ? -6.853 -5.410 6.045 1.00 92.06 78 ALA A O 1
ATOM 589 N N . MET A 1 79 ? -6.069 -6.793 4.455 1.00 91.25 79 MET A N 1
ATOM 590 C CA . MET A 1 79 ? -5.397 -7.704 5.381 1.00 91.25 79 MET A CA 1
ATOM 591 C C . MET A 1 79 ? -4.329 -6.976 6.205 1.00 91.25 79 MET A C 1
ATOM 593 O O . MET A 1 79 ? -4.351 -7.047 7.430 1.00 91.25 79 MET A O 1
ATOM 597 N N . ILE A 1 80 ? -3.438 -6.221 5.556 1.00 90.62 80 ILE A N 1
ATOM 598 C CA . ILE A 1 80 ? -2.370 -5.447 6.209 1.00 90.62 80 ILE A CA 1
ATOM 599 C C . ILE A 1 80 ? -2.962 -4.398 7.153 1.00 90.62 80 ILE A C 1
ATOM 601 O O . ILE A 1 80 ? -2.566 -4.300 8.317 1.00 90.62 80 ILE A O 1
ATOM 605 N N . GLY A 1 81 ? -3.925 -3.617 6.657 1.00 88.12 81 GLY A N 1
ATOM 606 C CA . GLY A 1 81 ? -4.528 -2.524 7.403 1.00 88.12 81 GLY A CA 1
ATOM 607 C C . GLY A 1 81 ? -5.327 -3.002 8.614 1.00 88.12 81 GLY A C 1
ATOM 608 O O . GLY A 1 81 ? -5.419 -2.254 9.584 1.00 88.12 81 GLY A O 1
ATOM 609 N N . LEU A 1 82 ? -5.857 -4.231 8.607 1.00 88.88 82 LEU A N 1
ATOM 610 C CA . LEU A 1 82 ? -6.467 -4.873 9.778 1.00 88.88 82 LEU A CA 1
ATOM 611 C C . LEU A 1 82 ? -5.416 -5.493 10.714 1.00 88.88 82 LEU A C 1
ATOM 613 O O . LEU A 1 82 ? -5.511 -5.312 11.928 1.00 88.88 82 LEU A O 1
ATOM 617 N N . LEU A 1 83 ? -4.399 -6.161 10.160 1.00 87.50 83 LEU A N 1
ATOM 618 C CA . LEU A 1 83 ? -3.357 -6.872 10.908 1.00 87.50 83 LEU A CA 1
ATOM 619 C C . LEU A 1 83 ? -2.508 -5.935 11.779 1.00 87.50 83 LEU A C 1
ATOM 621 O O . LEU A 1 83 ? -2.223 -6.261 12.931 1.00 87.50 83 LEU A O 1
ATOM 625 N N . TYR A 1 84 ? -2.138 -4.761 11.257 1.00 86.25 84 TYR A N 1
ATOM 626 C CA . TYR A 1 84 ? -1.252 -3.808 11.938 1.00 86.25 84 TYR A CA 1
ATOM 627 C C . TYR A 1 84 ? -1.735 -3.415 13.346 1.00 86.25 84 TYR A C 1
ATOM 629 O O . TYR A 1 84 ? -1.021 -3.677 14.314 1.00 86.25 84 TYR A O 1
ATOM 637 N N . PRO A 1 85 ? -2.947 -2.858 13.527 1.00 82.88 85 PRO A N 1
ATOM 638 C CA . PRO A 1 85 ? -3.406 -2.491 14.865 1.00 82.88 85 PRO A CA 1
ATOM 639 C C . PRO A 1 85 ? -3.739 -3.684 15.767 1.00 82.88 85 PRO A C 1
ATOM 641 O O . PRO A 1 85 ? -3.693 -3.532 16.986 1.00 82.88 85 PRO A O 1
ATOM 644 N N . CYS A 1 86 ? -4.022 -4.874 15.222 1.00 82.12 86 CYS A N 1
ATOM 645 C CA . CYS A 1 86 ? -4.124 -6.086 16.042 1.00 82.12 86 CYS A CA 1
ATOM 646 C C . CYS A 1 86 ? -2.775 -6.440 16.678 1.00 82.12 86 CYS A C 1
ATOM 648 O O . CYS A 1 86 ? -2.714 -6.770 17.863 1.00 82.12 86 CYS A O 1
ATOM 650 N N . ILE A 1 87 ? -1.693 -6.351 15.903 1.00 83.44 87 ILE A N 1
ATOM 651 C CA . ILE A 1 87 ? -0.345 -6.657 16.381 1.00 83.44 87 ILE A CA 1
ATOM 652 C C . ILE A 1 87 ? 0.171 -5.558 17.309 1.00 83.44 87 ILE A C 1
ATOM 654 O O . ILE A 1 87 ? 0.731 -5.878 18.354 1.00 83.44 87 ILE A O 1
ATOM 658 N N . ASP A 1 88 ? -0.100 -4.287 17.016 1.00 81.75 88 ASP A N 1
ATOM 659 C CA . ASP A 1 88 ? 0.235 -3.196 17.938 1.00 81.75 88 ASP A CA 1
ATOM 660 C C . ASP A 1 88 ? -0.477 -3.350 19.286 1.00 81.75 88 ASP A C 1
ATOM 662 O O . ASP A 1 88 ? 0.143 -3.177 20.334 1.00 81.75 88 ASP A O 1
ATOM 666 N N . SER A 1 89 ? -1.755 -3.752 19.277 1.00 75.50 89 SER A N 1
ATOM 667 C CA . SER A 1 89 ? -2.503 -4.038 20.506 1.00 75.50 89 SER A CA 1
ATOM 668 C C . SER A 1 89 ? -1.912 -5.209 21.294 1.00 75.50 89 SER A C 1
ATOM 670 O O . SER A 1 89 ? -2.005 -5.208 22.518 1.00 75.50 89 SER A O 1
ATOM 672 N N . ARG A 1 90 ? -1.333 -6.210 20.618 1.00 79.62 90 ARG A N 1
ATOM 673 C CA . ARG A 1 90 ? -0.688 -7.374 21.253 1.00 79.62 90 ARG A CA 1
ATOM 674 C C . ARG A 1 90 ? 0.689 -7.038 21.815 1.00 79.62 90 ARG A C 1
ATOM 676 O O . ARG A 1 90 ? 1.070 -7.594 22.837 1.00 79.62 90 ARG A O 1
ATOM 683 N N . LEU A 1 91 ? 1.421 -6.144 21.153 1.00 74.88 91 LEU A N 1
ATOM 684 C CA . LEU A 1 91 ? 2.754 -5.702 21.565 1.00 74.88 91 LEU A CA 1
ATOM 685 C C . LEU A 1 91 ? 2.718 -4.588 22.618 1.00 74.88 91 LEU A C 1
ATOM 687 O O . LEU A 1 91 ? 3.763 -4.224 23.149 1.00 74.88 91 LEU A O 1
ATOM 691 N N . GLY A 1 92 ? 1.535 -4.049 22.931 1.00 64.50 92 GLY A N 1
ATOM 692 C CA . GLY A 1 92 ? 1.369 -3.023 23.959 1.00 64.50 92 GLY A CA 1
ATOM 693 C C . GLY A 1 92 ? 2.040 -1.693 23.613 1.00 64.50 92 GLY A C 1
ATOM 694 O O . GLY A 1 92 ? 2.210 -0.861 24.499 1.00 64.50 92 GLY A O 1
ATOM 695 N N . GLU A 1 93 ? 2.415 -1.476 22.346 1.00 61.41 93 GLU A N 1
ATOM 696 C CA . GLU A 1 93 ? 2.911 -0.188 21.862 1.00 61.41 93 GLU A CA 1
ATOM 697 C C . GLU A 1 93 ? 1.738 0.802 21.947 1.00 61.41 93 GLU A C 1
ATOM 699 O O . GLU A 1 93 ? 0.774 0.689 21.177 1.00 61.41 93 GLU A O 1
ATOM 704 N N . PRO A 1 94 ? 1.751 1.762 22.894 1.00 53.47 94 PRO A N 1
ATOM 705 C CA . PRO A 1 94 ? 0.674 2.728 22.979 1.00 53.47 94 PRO A CA 1
ATOM 706 C C . PRO A 1 94 ? 0.706 3.515 21.672 1.00 53.47 94 PRO A C 1
ATOM 708 O O . PRO A 1 94 ? 1.789 3.866 21.201 1.00 53.47 94 PRO A O 1
ATOM 711 N N . HIS A 1 95 ? -0.458 3.807 21.088 1.00 55.09 95 HIS A N 1
ATOM 712 C CA . HIS A 1 95 ? -0.600 4.730 19.958 1.00 55.09 95 HIS A CA 1
ATOM 713 C C . HIS A 1 95 ? -0.138 6.142 20.392 1.00 55.09 95 HIS A C 1
ATOM 715 O O . HIS A 1 95 ? -0.939 7.042 20.622 1.00 55.09 95 HIS A O 1
ATOM 721 N N . LYS A 1 96 ? 1.173 6.331 20.585 1.00 48.31 96 LYS A N 1
ATOM 722 C CA . LYS A 1 96 ? 1.782 7.548 21.140 1.00 48.31 96 LYS A CA 1
ATOM 723 C C . LYS A 1 96 ? 1.852 8.665 20.114 1.00 48.31 96 LYS A C 1
ATOM 725 O O . LYS A 1 96 ? 2.002 9.824 20.482 1.00 48.31 96 LYS A O 1
ATOM 730 N N . PHE A 1 97 ? 1.708 8.341 18.834 1.00 51.31 97 PHE A N 1
ATOM 731 C CA . PHE A 1 97 ? 1.607 9.351 17.804 1.00 51.31 97 PHE A CA 1
ATOM 732 C C . PHE A 1 97 ? 0.137 9.710 17.611 1.00 51.31 97 PHE A C 1
ATOM 734 O O . PHE A 1 97 ? -0.633 8.921 17.061 1.00 51.31 97 PHE A O 1
ATOM 741 N N . LYS A 1 98 ? -0.242 10.926 18.028 1.00 53.56 98 LYS A N 1
ATOM 742 C CA . LYS A 1 98 ? -1.398 11.640 17.472 1.00 53.56 98 LYS A CA 1
ATOM 743 C C . LYS A 1 98 ? -1.133 11.825 15.979 1.00 53.56 98 LYS A C 1
ATOM 745 O O . LYS A 1 98 ? -0.710 12.887 15.537 1.00 53.56 98 LYS A O 1
ATOM 750 N N . ARG A 1 99 ? -1.276 10.762 15.192 1.00 62.56 99 ARG A N 1
ATOM 751 C CA . ARG A 1 99 ? -1.210 10.892 13.750 1.00 62.56 99 ARG A CA 1
ATOM 752 C C . ARG A 1 99 ? -2.389 11.749 13.353 1.00 62.56 99 ARG A C 1
ATOM 754 O O . ARG A 1 99 ? -3.530 11.493 13.730 1.00 62.56 99 ARG A O 1
ATOM 761 N N . GLU A 1 100 ? -2.100 12.789 12.604 1.00 77.25 100 GLU A N 1
ATOM 762 C CA . GLU A 1 100 ? -3.120 13.552 11.915 1.00 77.25 100 GLU A CA 1
ATOM 763 C C . GLU A 1 100 ? -3.341 12.920 10.543 1.00 77.25 100 GLU A C 1
ATOM 765 O O . GLU A 1 100 ? -2.420 12.342 9.955 1.00 77.25 100 GLU A O 1
ATOM 770 N N . TRP A 1 101 ? -4.554 13.042 10.005 1.00 81.94 101 TRP A N 1
ATOM 771 C CA . TRP A 1 101 ? -4.853 12.635 8.628 1.00 81.94 101 TRP A CA 1
ATOM 772 C C . TRP A 1 101 ? -3.898 13.287 7.617 1.00 81.94 101 TRP A C 1
ATOM 774 O O . TRP A 1 101 ? -3.523 12.655 6.635 1.00 81.94 101 TRP A O 1
ATOM 784 N N . SER A 1 102 ? -3.402 14.491 7.922 1.00 84.38 102 SER A N 1
ATOM 785 C CA . SER A 1 102 ? -2.350 15.183 7.167 1.00 84.38 102 SER A CA 1
ATOM 786 C C . SER A 1 102 ? -1.083 14.334 6.987 1.00 84.38 102 SER A C 1
ATOM 788 O O . SER A 1 102 ? -0.568 14.210 5.878 1.00 84.38 102 SER A O 1
ATOM 790 N N . SER A 1 103 ? -0.609 13.672 8.048 1.00 83.06 103 SER A N 1
ATOM 791 C CA . SER A 1 103 ? 0.579 12.809 7.990 1.00 83.06 103 SER A CA 1
ATOM 792 C C . SER A 1 103 ? 0.344 11.575 7.111 1.00 83.06 103 SER A C 1
ATOM 794 O O . SER A 1 103 ? 1.207 11.198 6.319 1.00 83.06 103 SER A O 1
ATOM 796 N N . VAL A 1 104 ? -0.858 10.993 7.171 1.00 85.81 104 VAL A N 1
ATOM 797 C CA . VAL A 1 104 ? -1.234 9.860 6.310 1.00 85.81 104 VAL A CA 1
ATOM 798 C C . VAL A 1 104 ? -1.325 10.273 4.846 1.00 85.81 104 VAL A C 1
ATOM 800 O O . VAL A 1 104 ? -0.762 9.587 3.998 1.00 85.81 104 VAL A O 1
ATOM 803 N N . MET A 1 105 ? -1.947 11.412 4.541 1.00 87.00 105 MET A N 1
ATOM 804 C CA . MET A 1 105 ? -2.027 11.916 3.166 1.00 87.00 105 MET A CA 1
ATOM 805 C C . MET A 1 105 ? -0.640 12.235 2.596 1.00 87.00 105 MET A C 1
ATOM 807 O O . MET A 1 105 ? -0.367 11.913 1.442 1.00 87.00 105 MET A O 1
ATOM 811 N N . ARG A 1 106 ? 0.273 12.783 3.412 1.00 88.69 106 ARG A N 1
ATOM 812 C CA . ARG A 1 106 ? 1.682 12.973 3.024 1.00 88.69 106 ARG A CA 1
ATOM 813 C C . ARG A 1 106 ? 2.382 11.640 2.753 1.00 88.69 106 ARG A C 1
ATOM 815 O O . ARG A 1 106 ? 3.082 11.534 1.755 1.00 88.69 106 ARG A O 1
ATOM 822 N N . CYS A 1 107 ? 2.162 10.622 3.585 1.00 87.19 107 CYS A N 1
ATOM 823 C CA . CYS A 1 107 ? 2.704 9.276 3.376 1.00 87.19 107 CYS A CA 1
ATOM 824 C C . CYS A 1 107 ? 2.214 8.669 2.051 1.00 87.19 107 CYS A C 1
ATOM 826 O O . CYS A 1 107 ? 3.021 8.151 1.284 1.00 87.19 107 CYS A O 1
ATOM 828 N N . VAL A 1 108 ? 0.916 8.790 1.747 1.00 89.06 108 VAL A N 1
ATOM 829 C CA . VAL A 1 108 ? 0.328 8.337 0.474 1.00 89.06 108 VAL A CA 1
ATOM 830 C C . VAL A 1 108 ? 0.923 9.102 -0.710 1.00 89.06 108 VAL A C 1
ATOM 832 O O . VAL A 1 108 ? 1.312 8.482 -1.695 1.00 89.06 108 VAL A O 1
ATOM 835 N N . ALA A 1 109 ? 1.054 10.427 -0.611 1.00 89.12 109 ALA A N 1
ATOM 836 C CA . ALA A 1 109 ? 1.645 11.246 -1.667 1.00 89.12 109 ALA A CA 1
ATOM 837 C C . ALA A 1 109 ? 3.114 10.876 -1.935 1.00 89.12 109 ALA A C 1
ATOM 839 O O . ALA A 1 109 ? 3.506 10.722 -3.090 1.00 89.12 109 ALA A O 1
ATOM 840 N N . VAL A 1 110 ? 3.912 10.670 -0.881 1.00 88.31 110 VAL A N 1
ATOM 841 C CA . VAL A 1 110 ? 5.302 10.204 -1.006 1.00 88.31 110 VAL A CA 1
ATOM 842 C C . VAL A 1 110 ? 5.344 8.799 -1.606 1.00 88.31 110 VAL A C 1
ATOM 844 O O . VAL A 1 110 ? 6.143 8.562 -2.503 1.00 88.31 110 VAL A O 1
ATOM 847 N N . PHE A 1 111 ? 4.467 7.884 -1.189 1.00 88.50 111 PHE A N 1
ATOM 848 C CA . PHE A 1 111 ? 4.380 6.539 -1.763 1.00 88.50 111 PHE A CA 1
ATOM 849 C C . PHE A 1 111 ? 4.060 6.568 -3.265 1.00 88.50 111 PHE A C 1
ATOM 851 O O . PHE A 1 111 ? 4.765 5.938 -4.055 1.00 88.50 111 PHE A O 1
ATOM 858 N N . VAL A 1 112 ? 3.050 7.335 -3.683 1.00 88.19 112 VAL A N 1
ATOM 859 C CA . VAL A 1 112 ? 2.720 7.521 -5.106 1.00 88.19 112 VAL A CA 1
ATOM 860 C C . VAL A 1 112 ? 3.890 8.172 -5.851 1.00 88.19 112 VAL A C 1
ATOM 862 O O . VAL A 1 112 ? 4.229 7.732 -6.946 1.00 88.19 112 VAL A O 1
ATOM 865 N N . GLY A 1 113 ? 4.562 9.153 -5.241 1.00 85.94 113 GLY A N 1
ATOM 866 C CA . GLY A 1 113 ? 5.753 9.800 -5.793 1.00 85.94 113 GLY A CA 1
ATOM 867 C C . GLY A 1 113 ? 6.934 8.846 -5.986 1.00 85.94 113 GLY A C 1
ATOM 868 O O . GLY A 1 113 ? 7.559 8.870 -7.041 1.00 85.94 113 GLY A O 1
ATOM 869 N N . ILE A 1 114 ? 7.204 7.963 -5.018 1.00 83.62 114 ILE A N 1
ATOM 870 C CA . ILE A 1 114 ? 8.229 6.911 -5.111 1.00 83.62 114 ILE A CA 1
ATOM 871 C C . ILE A 1 114 ? 7.906 5.964 -6.268 1.00 83.62 114 ILE A C 1
ATOM 873 O O . ILE A 1 114 ? 8.778 5.685 -7.088 1.00 83.62 114 ILE A O 1
ATOM 877 N N . ASN A 1 115 ? 6.655 5.505 -6.369 1.00 82.25 115 ASN A N 1
ATOM 878 C CA . ASN A 1 115 ? 6.230 4.633 -7.463 1.00 82.25 115 ASN A CA 1
ATOM 879 C C . ASN A 1 115 ? 6.368 5.334 -8.820 1.00 82.25 115 ASN A C 1
ATOM 881 O O . ASN A 1 115 ? 6.923 4.763 -9.758 1.00 82.25 115 ASN A O 1
ATOM 885 N N . HIS A 1 116 ? 5.937 6.593 -8.916 1.00 81.06 116 HIS A N 1
ATOM 886 C CA . HIS A 1 116 ? 6.083 7.386 -10.130 1.00 81.06 116 HIS A CA 1
ATOM 887 C C . HIS A 1 116 ? 7.556 7.587 -10.512 1.00 81.06 116 HIS A C 1
ATOM 889 O O . HIS A 1 116 ? 7.922 7.385 -11.667 1.00 81.06 116 HIS A O 1
ATOM 895 N N . ALA A 1 117 ? 8.419 7.926 -9.551 1.00 78.50 117 ALA A N 1
ATOM 896 C CA . ALA A 1 117 ? 9.854 8.077 -9.774 1.00 78.50 117 ALA A CA 1
ATOM 897 C C . ALA A 1 117 ? 10.503 6.754 -10.204 1.00 78.50 117 ALA A C 1
ATOM 899 O O . ALA A 1 117 ? 11.277 6.741 -11.154 1.00 78.50 117 ALA A O 1
ATOM 900 N N . SER A 1 118 ? 10.134 5.632 -9.579 1.00 72.12 118 SER A N 1
ATOM 901 C CA . SER A 1 118 ? 10.651 4.304 -9.940 1.00 72.12 118 SER A CA 1
ATOM 902 C C . SER A 1 118 ? 10.276 3.874 -11.361 1.00 72.12 118 SER A C 1
ATOM 904 O O . SER A 1 118 ? 11.043 3.168 -12.005 1.00 72.12 118 SER A O 1
ATOM 906 N N . ALA A 1 119 ? 9.125 4.330 -11.866 1.00 66.69 119 ALA A N 1
ATOM 907 C CA . ALA A 1 119 ? 8.682 4.083 -13.235 1.00 66.69 119 ALA A CA 1
ATOM 908 C C . ALA A 1 119 ? 9.235 5.107 -14.248 1.00 66.69 119 ALA A C 1
ATOM 910 O O . ALA A 1 119 ? 9.191 4.868 -15.454 1.00 66.69 119 ALA A O 1
ATOM 911 N N . LYS A 1 120 ? 9.705 6.273 -13.783 1.00 66.31 120 LYS A N 1
ATOM 912 C CA . LYS A 1 120 ? 10.171 7.377 -14.636 1.00 66.31 120 LYS A CA 1
ATOM 913 C C . LYS A 1 120 ? 11.690 7.430 -14.790 1.00 66.31 120 LYS A C 1
ATOM 915 O O . LYS A 1 120 ? 12.151 7.914 -15.820 1.00 66.31 120 LYS A O 1
ATOM 920 N N . VAL A 1 121 ? 12.455 7.005 -13.786 1.00 63.91 121 VAL A N 1
ATOM 921 C CA . VAL A 1 121 ? 13.915 7.132 -13.810 1.00 63.91 121 VAL A CA 1
ATOM 922 C C . VAL A 1 121 ? 14.550 5.847 -14.336 1.00 63.91 121 VAL A C 1
ATOM 924 O O . VAL A 1 121 ? 14.710 4.875 -13.600 1.00 63.91 121 VAL A O 1
ATOM 927 N N . ASP A 1 122 ? 14.951 5.874 -15.606 1.00 57.44 122 ASP A N 1
ATOM 928 C CA . ASP A 1 122 ? 15.820 4.865 -16.212 1.00 57.44 122 ASP A CA 1
ATOM 929 C C . ASP A 1 122 ? 17.249 5.065 -15.686 1.00 57.44 122 ASP A C 1
ATOM 931 O O . ASP A 1 122 ? 18.083 5.736 -16.297 1.00 57.44 122 ASP A O 1
ATOM 935 N N . PHE A 1 123 ? 17.533 4.560 -14.484 1.00 56.88 123 PHE A N 1
ATOM 936 C CA . PHE A 1 123 ? 18.899 4.580 -13.970 1.00 56.88 123 PHE A CA 1
ATOM 937 C C . PHE A 1 123 ? 19.757 3.604 -14.778 1.00 56.88 123 PHE A C 1
ATOM 939 O O . PHE A 1 123 ? 19.410 2.436 -14.924 1.00 56.88 123 PHE A O 1
ATOM 946 N N . ALA A 1 124 ? 20.930 4.060 -15.216 1.00 55.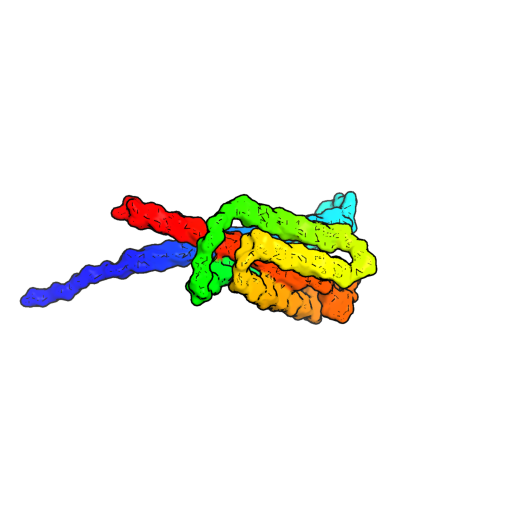78 124 ALA A N 1
ATOM 947 C CA . ALA A 1 124 ? 21.912 3.233 -15.920 1.00 55.78 124 ALA A CA 1
ATOM 948 C C . ALA A 1 124 ? 22.445 2.047 -15.083 1.00 55.78 124 ALA A C 1
ATOM 950 O O . ALA A 1 124 ? 23.105 1.164 -15.622 1.00 55.78 124 ALA A O 1
ATOM 951 N N . ASN A 1 125 ? 22.182 2.020 -13.768 1.00 67.75 125 ASN A N 1
ATOM 952 C CA . ASN A 1 125 ? 22.598 0.954 -12.863 1.00 67.75 125 ASN A CA 1
ATOM 953 C C . ASN A 1 125 ? 21.475 0.594 -11.868 1.00 67.75 125 ASN A C 1
ATOM 955 O O . ASN A 1 125 ? 21.067 1.421 -11.045 1.00 67.75 125 ASN A O 1
ATOM 959 N N . ASN A 1 126 ? 21.015 -0.661 -11.904 1.00 67.06 126 ASN A N 1
ATOM 960 C CA . ASN A 1 126 ? 19.935 -1.191 -11.056 1.00 67.06 126 ASN A CA 1
ATOM 961 C C . ASN A 1 126 ? 20.245 -1.103 -9.551 1.00 67.06 126 ASN A C 1
ATOM 963 O O . ASN A 1 126 ? 19.336 -0.962 -8.726 1.00 67.06 126 ASN A O 1
ATOM 967 N N . VAL A 1 127 ? 21.530 -1.101 -9.182 1.00 71.75 127 VAL A N 1
ATOM 968 C CA . VAL A 1 127 ? 21.971 -0.954 -7.787 1.00 71.75 127 VAL A CA 1
ATOM 969 C C . VAL A 1 127 ? 21.638 0.438 -7.243 1.00 71.75 127 VAL A C 1
ATOM 971 O O . VAL A 1 127 ? 21.076 0.548 -6.154 1.00 71.75 127 VAL A O 1
ATOM 974 N N . GLN A 1 128 ? 21.895 1.502 -8.009 1.00 75.44 128 GLN A N 1
ATOM 975 C CA . GLN A 1 128 ? 21.644 2.885 -7.582 1.00 75.44 128 GLN A CA 1
ATOM 976 C C . GLN A 1 128 ? 20.149 3.162 -7.382 1.00 75.44 128 GLN A C 1
ATOM 978 O O . GLN A 1 128 ? 19.755 3.825 -6.416 1.00 75.44 128 GLN A O 1
ATOM 983 N N . LEU A 1 129 ? 19.316 2.613 -8.267 1.00 73.81 129 LEU A N 1
ATOM 984 C CA . LEU A 1 129 ? 17.865 2.687 -8.148 1.00 73.81 129 LEU A CA 1
ATOM 985 C C . LEU A 1 129 ? 17.390 1.964 -6.878 1.00 73.81 129 LEU A C 1
ATOM 987 O O . LEU A 1 129 ? 16.655 2.550 -6.083 1.00 73.81 129 LEU A O 1
ATOM 991 N N . SER A 1 130 ? 17.861 0.734 -6.635 1.00 78.00 130 SER A N 1
ATOM 992 C CA . SER A 1 130 ? 17.472 -0.039 -5.446 1.00 78.00 130 SER A CA 1
ATOM 993 C C . SER A 1 130 ? 17.898 0.634 -4.136 1.00 78.00 130 SER A C 1
ATOM 995 O O . SER A 1 130 ? 17.098 0.711 -3.206 1.00 78.00 130 SER A O 1
ATOM 997 N N . LEU A 1 131 ? 19.105 1.210 -4.082 1.00 80.00 131 LEU A N 1
ATOM 998 C CA . LEU A 1 131 ? 19.624 1.898 -2.899 1.00 80.00 131 LEU A CA 1
ATOM 999 C C . LEU A 1 131 ? 18.819 3.167 -2.588 1.00 80.00 131 LEU A C 1
ATOM 1001 O O . LEU A 1 131 ? 18.489 3.434 -1.433 1.00 80.00 131 LEU A O 1
ATOM 1005 N N . THR A 1 132 ? 18.460 3.926 -3.626 1.00 83.56 132 THR A N 1
ATOM 1006 C CA . THR A 1 132 ? 17.658 5.149 -3.491 1.00 83.56 132 THR A CA 1
ATOM 1007 C C . THR A 1 132 ? 16.243 4.820 -3.018 1.00 83.56 132 THR A C 1
ATOM 1009 O O . THR A 1 132 ? 15.728 5.454 -2.099 1.00 83.56 132 THR A O 1
ATOM 1012 N N . LEU A 1 133 ? 15.623 3.786 -3.593 1.00 80.81 133 LEU A N 1
ATOM 1013 C CA . LEU A 1 133 ? 14.307 3.293 -3.180 1.00 80.81 133 LEU A CA 1
ATOM 1014 C C . LEU A 1 133 ? 14.317 2.745 -1.754 1.00 80.81 133 LEU A C 1
ATOM 1016 O O . LEU A 1 133 ? 13.388 3.026 -0.996 1.00 80.81 133 LEU A O 1
ATOM 1020 N N . ALA A 1 134 ? 15.370 2.031 -1.358 1.00 84.25 134 ALA A N 1
ATOM 1021 C CA . ALA A 1 134 ? 15.553 1.573 0.012 1.00 84.25 134 ALA A CA 1
ATOM 1022 C C . ALA A 1 134 ? 15.673 2.760 0.981 1.00 84.25 134 ALA A C 1
ATOM 1024 O O . ALA A 1 134 ? 14.956 2.805 1.979 1.00 84.25 134 ALA A O 1
ATOM 1025 N N . ALA A 1 135 ? 16.499 3.761 0.657 1.00 86.31 135 ALA A N 1
ATOM 1026 C CA . ALA A 1 135 ? 16.659 4.965 1.471 1.00 86.31 135 ALA A CA 1
ATOM 1027 C C . ALA A 1 135 ? 15.344 5.751 1.612 1.00 86.31 135 ALA A C 1
ATOM 1029 O O . ALA A 1 135 ? 14.981 6.143 2.720 1.00 86.31 135 ALA A O 1
ATOM 1030 N N . LEU A 1 136 ? 14.587 5.926 0.523 1.00 84.62 136 LEU A N 1
ATOM 1031 C CA . LEU A 1 136 ? 13.276 6.584 0.548 1.00 84.62 136 LEU A CA 1
ATOM 1032 C C . LEU A 1 136 ? 12.244 5.787 1.354 1.00 84.62 136 LEU A C 1
ATOM 1034 O O . LEU A 1 136 ? 11.462 6.371 2.101 1.00 84.62 136 LEU A O 1
ATOM 1038 N N . SER A 1 137 ? 12.264 4.458 1.251 1.00 84.50 137 SER A N 1
ATOM 1039 C CA . SER A 1 137 ? 11.347 3.573 1.979 1.00 84.50 137 SER A CA 1
ATOM 1040 C C . SER A 1 137 ? 11.640 3.560 3.484 1.00 84.50 137 SER A C 1
ATOM 1042 O O . SER A 1 137 ? 10.721 3.660 4.300 1.00 84.50 137 SER A O 1
ATOM 1044 N N . ILE A 1 138 ? 12.921 3.522 3.864 1.00 85.88 138 ILE A N 1
ATOM 1045 C CA . ILE A 1 138 ? 13.366 3.657 5.257 1.00 85.88 138 ILE A CA 1
ATOM 1046 C C . ILE A 1 138 ? 13.062 5.068 5.776 1.00 85.88 138 ILE A C 1
ATOM 1048 O O . ILE A 1 138 ? 12.577 5.214 6.895 1.00 85.88 138 ILE A O 1
ATOM 1052 N N . GLY A 1 139 ? 13.276 6.105 4.962 1.00 86.44 139 GLY A N 1
ATOM 1053 C CA . GLY A 1 139 ? 12.942 7.490 5.293 1.00 86.44 139 GLY A CA 1
ATOM 1054 C C . GLY A 1 139 ? 11.443 7.711 5.504 1.00 86.44 139 GLY A C 1
ATOM 1055 O O . GLY A 1 139 ? 11.058 8.433 6.424 1.00 86.44 139 GLY A O 1
ATOM 1056 N N . LEU A 1 140 ? 10.589 7.043 4.721 1.00 84.88 140 LEU A N 1
ATOM 1057 C CA . LEU A 1 140 ? 9.134 7.044 4.895 1.00 84.88 140 LEU A CA 1
ATOM 1058 C C . LEU A 1 140 ? 8.755 6.382 6.223 1.00 84.88 140 LEU A C 1
ATOM 1060 O O . LEU A 1 140 ? 7.995 6.963 7.001 1.00 84.88 140 LEU A O 1
ATOM 1064 N N . TRP A 1 141 ? 9.328 5.214 6.525 1.00 85.94 141 TRP A N 1
ATOM 1065 C CA . TRP A 1 141 ? 9.125 4.568 7.821 1.00 85.94 141 TRP A CA 1
ATOM 1066 C C . TRP A 1 141 ? 9.585 5.462 8.978 1.00 85.94 141 TRP A C 1
ATOM 1068 O O . TRP A 1 141 ? 8.823 5.672 9.918 1.00 85.94 141 TRP A O 1
ATOM 1078 N N . TRP A 1 142 ? 10.778 6.049 8.898 1.00 85.38 142 TRP A N 1
ATOM 1079 C CA . TRP A 1 142 ? 11.331 6.903 9.949 1.00 85.38 142 TRP A CA 1
ATOM 1080 C C . TRP A 1 142 ? 10.512 8.181 10.178 1.00 85.38 142 TRP A C 1
ATOM 1082 O O . TRP A 1 142 ? 10.252 8.555 11.322 1.00 85.38 142 TRP A O 1
ATOM 1092 N N . THR A 1 143 ? 10.090 8.839 9.095 1.00 81.88 143 THR A N 1
ATOM 1093 C CA . THR A 1 143 ? 9.376 10.125 9.138 1.00 81.88 143 THR A CA 1
ATOM 1094 C C . THR A 1 143 ? 7.923 9.963 9.556 1.00 81.88 143 THR A C 1
ATOM 1096 O O . THR A 1 143 ? 7.419 10.754 10.353 1.00 81.88 143 THR A O 1
ATOM 1099 N N . PHE A 1 144 ? 7.229 8.962 9.011 1.00 78.56 144 PHE A N 1
ATOM 1100 C CA . PHE A 1 144 ? 5.790 8.840 9.205 1.00 78.56 144 PHE A CA 1
ATOM 1101 C C . PHE A 1 144 ? 5.428 7.849 10.302 1.00 78.56 144 PHE A C 1
ATOM 1103 O O . PHE A 1 144 ? 4.471 8.135 11.017 1.00 78.56 144 PHE A O 1
ATOM 1110 N N . ASP A 1 145 ? 6.153 6.729 10.447 1.00 73.50 145 ASP A N 1
ATOM 1111 C CA . ASP A 1 145 ? 5.749 5.605 11.300 1.00 73.50 145 ASP A CA 1
ATOM 1112 C C . ASP A 1 145 ? 6.524 5.414 12.590 1.00 73.50 145 ASP A C 1
ATOM 1114 O O . ASP A 1 145 ? 5.904 5.242 13.640 1.00 73.50 145 ASP A O 1
ATOM 1118 N N . ARG A 1 146 ? 7.856 5.450 12.520 1.00 78.94 146 ARG A N 1
ATOM 1119 C CA . ARG A 1 146 ? 8.796 5.323 13.643 1.00 78.94 146 ARG A CA 1
ATOM 1120 C C . ARG A 1 146 ? 8.507 4.147 14.598 1.00 78.94 146 ARG A C 1
ATOM 1122 O O . ARG A 1 146 ? 9.012 4.114 15.717 1.00 78.94 146 ARG A O 1
ATOM 1129 N N . SER A 1 147 ? 7.710 3.171 14.164 1.00 79.00 147 SER A N 1
ATOM 1130 C CA . SER A 1 147 ? 7.230 2.050 14.968 1.00 79.00 147 SER A CA 1
ATOM 1131 C C . SER A 1 147 ? 8.053 0.799 14.680 1.00 79.00 147 SER A C 1
ATOM 1133 O O . SER A 1 147 ? 8.280 0.439 13.521 1.00 79.00 147 SER A O 1
ATOM 1135 N N . ARG A 1 148 ? 8.478 0.108 15.744 1.00 79.50 148 ARG A N 1
ATOM 1136 C CA . ARG A 1 148 ? 9.249 -1.143 15.654 1.00 79.50 148 ARG A CA 1
ATOM 1137 C C . ARG A 1 148 ? 8.412 -2.287 15.078 1.00 79.50 148 ARG A C 1
ATOM 1139 O O . ARG A 1 148 ? 8.903 -3.026 14.227 1.00 79.50 148 ARG A O 1
ATOM 1146 N N . SER A 1 149 ? 7.146 -2.394 15.492 1.00 80.12 149 SER A N 1
ATOM 1147 C CA . SER A 1 149 ? 6.196 -3.369 14.939 1.00 80.12 149 SER A CA 1
ATOM 1148 C C . SER A 1 149 ? 5.925 -3.089 13.462 1.00 80.12 149 SER A C 1
ATOM 1150 O O . SER A 1 149 ? 5.904 -4.016 12.656 1.00 80.12 149 SER A O 1
ATOM 1152 N N . GLY A 1 150 ? 5.810 -1.808 13.093 1.00 81.88 150 GLY A N 1
ATOM 1153 C CA . GLY A 1 150 ? 5.629 -1.388 11.708 1.00 81.88 150 GLY A CA 1
ATOM 1154 C C . GLY A 1 150 ? 6.796 -1.781 10.805 1.00 81.88 150 GLY A C 1
ATOM 1155 O O . GLY A 1 150 ? 6.560 -2.283 9.710 1.00 81.88 150 GLY A O 1
ATOM 1156 N N . PHE A 1 151 ? 8.038 -1.632 11.276 1.00 86.31 151 PHE A N 1
ATOM 1157 C CA . PHE A 1 151 ? 9.221 -2.069 10.530 1.00 86.31 151 PHE A CA 1
ATOM 1158 C C . PHE A 1 151 ? 9.252 -3.587 10.343 1.00 86.31 151 PHE A C 1
ATOM 1160 O O . PHE A 1 151 ? 9.373 -4.066 9.219 1.00 86.31 151 PHE A O 1
ATOM 1167 N N . GLY A 1 152 ? 9.106 -4.344 11.437 1.00 87.56 152 GLY A N 1
ATOM 1168 C CA . GLY A 1 152 ? 9.183 -5.806 11.400 1.00 87.56 152 GLY A CA 1
ATOM 1169 C C . GLY A 1 152 ? 8.109 -6.426 10.506 1.00 87.56 152 GLY A C 1
ATOM 1170 O O . GLY A 1 152 ? 8.423 -7.235 9.635 1.00 87.56 152 GLY A O 1
ATOM 1171 N N . LEU A 1 153 ? 6.852 -5.995 10.661 1.00 86.38 153 LEU A N 1
ATOM 1172 C CA . LEU A 1 153 ? 5.755 -6.446 9.801 1.00 86.38 153 LEU A CA 1
ATOM 1173 C C . LEU A 1 153 ? 5.952 -6.015 8.350 1.00 86.38 153 LEU A C 1
ATOM 1175 O O . LEU A 1 153 ? 5.709 -6.812 7.447 1.00 86.38 153 LEU A O 1
ATOM 1179 N N . GLY A 1 154 ? 6.441 -4.792 8.133 1.00 87.94 154 GLY A N 1
ATOM 1180 C CA . GLY A 1 154 ? 6.764 -4.271 6.812 1.00 87.94 154 GLY A CA 1
ATOM 1181 C C . GLY A 1 154 ? 7.743 -5.173 6.071 1.00 87.94 154 GLY A C 1
ATOM 1182 O O . GLY A 1 154 ? 7.474 -5.560 4.937 1.00 87.94 154 GLY A O 1
ATOM 1183 N N . VAL A 1 155 ? 8.847 -5.554 6.723 1.00 89.12 155 VAL A N 1
ATOM 1184 C CA . VAL A 1 155 ? 9.870 -6.432 6.132 1.00 89.12 155 VAL A CA 1
ATOM 1185 C C . VAL A 1 155 ? 9.293 -7.814 5.832 1.00 89.12 155 VAL A C 1
ATOM 1187 O O . VAL A 1 155 ? 9.439 -8.301 4.713 1.00 89.12 155 VAL A O 1
ATOM 1190 N N . VAL A 1 156 ? 8.597 -8.434 6.791 1.00 90.44 156 VAL A N 1
ATOM 1191 C CA . VAL A 1 156 ? 8.024 -9.779 6.613 1.00 90.44 156 VAL A CA 1
ATOM 1192 C C . VAL A 1 156 ? 7.027 -9.807 5.454 1.00 90.44 156 VAL A C 1
ATOM 1194 O O . VAL A 1 156 ? 7.113 -10.673 4.585 1.00 90.44 156 VAL A O 1
ATOM 1197 N N . ILE A 1 157 ? 6.109 -8.841 5.396 1.00 89.69 157 ILE A N 1
ATOM 11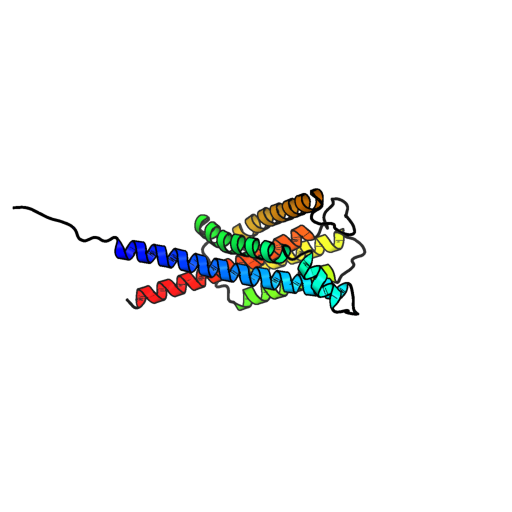98 C CA . ILE A 1 157 ? 5.085 -8.788 4.347 1.00 89.69 157 ILE A CA 1
ATOM 1199 C C . ILE A 1 157 ? 5.712 -8.437 2.993 1.00 89.69 157 ILE A C 1
ATOM 1201 O O . ILE A 1 157 ? 5.315 -9.015 1.986 1.00 89.69 157 ILE A O 1
ATOM 1205 N N . ALA A 1 158 ? 6.718 -7.557 2.946 1.00 88.50 158 ALA A N 1
ATOM 1206 C CA . ALA A 1 158 ? 7.430 -7.242 1.708 1.00 88.50 158 ALA A CA 1
ATOM 1207 C C . ALA A 1 158 ? 8.161 -8.464 1.133 1.00 88.50 158 ALA A C 1
ATOM 1209 O O . ALA A 1 158 ? 8.111 -8.694 -0.077 1.00 88.50 158 ALA A O 1
ATOM 1210 N N . LEU A 1 159 ? 8.790 -9.279 1.985 1.00 87.69 159 LEU A N 1
ATOM 1211 C CA . LEU A 1 159 ? 9.413 -10.537 1.570 1.00 87.69 159 LEU A CA 1
ATOM 1212 C C . LEU A 1 159 ? 8.367 -11.536 1.066 1.00 87.69 159 LEU A C 1
ATOM 1214 O O . LEU A 1 159 ? 8.536 -12.087 -0.018 1.00 87.69 159 LEU A O 1
ATOM 1218 N N . LEU A 1 160 ? 7.259 -11.721 1.790 1.00 88.88 160 LEU A N 1
ATOM 1219 C CA . LEU A 1 160 ? 6.165 -12.602 1.361 1.00 88.88 160 LEU A CA 1
ATOM 1220 C C . LEU A 1 160 ? 5.538 -12.153 0.035 1.00 88.88 160 LEU A C 1
ATOM 1222 O O . LEU A 1 160 ? 5.266 -12.990 -0.824 1.00 88.88 160 LEU A O 1
ATOM 1226 N N . ALA A 1 161 ? 5.339 -10.849 -0.158 1.00 85.75 161 ALA A N 1
ATOM 1227 C CA . ALA A 1 161 ? 4.829 -10.289 -1.406 1.00 85.75 161 ALA A CA 1
ATOM 1228 C C . ALA A 1 161 ? 5.807 -10.532 -2.562 1.00 85.75 161 ALA A C 1
ATOM 1230 O O . ALA A 1 161 ? 5.397 -10.998 -3.620 1.00 85.75 161 ALA A O 1
ATOM 1231 N N . THR A 1 162 ? 7.104 -10.312 -2.328 1.00 83.94 162 THR A N 1
ATOM 1232 C CA . THR A 1 162 ? 8.167 -10.570 -3.312 1.00 83.94 162 THR A CA 1
ATOM 1233 C C . THR A 1 162 ? 8.230 -12.052 -3.696 1.00 83.94 162 THR A C 1
ATOM 1235 O O . THR A 1 162 ? 8.292 -12.390 -4.878 1.00 83.94 162 THR A O 1
ATOM 1238 N N . LEU A 1 163 ? 8.147 -12.956 -2.717 1.00 84.06 163 LEU A N 1
ATOM 1239 C CA . LEU A 1 163 ? 8.101 -14.401 -2.956 1.00 84.06 163 LEU A CA 1
ATOM 1240 C C . LEU A 1 163 ? 6.831 -14.817 -3.702 1.00 84.06 163 LEU A C 1
ATOM 1242 O O . LEU A 1 163 ? 6.895 -15.628 -4.619 1.00 84.06 163 LEU A O 1
ATOM 1246 N N . SER A 1 164 ? 5.685 -14.231 -3.356 1.00 81.69 164 SER A N 1
ATOM 1247 C CA . SER A 1 164 ? 4.428 -14.484 -4.064 1.00 81.69 164 SER A CA 1
ATOM 1248 C C . SER A 1 164 ? 4.547 -14.054 -5.525 1.00 81.69 164 SER A C 1
ATOM 1250 O O . SER A 1 164 ? 4.237 -14.836 -6.417 1.00 81.69 164 SER A O 1
ATOM 1252 N N . THR A 1 165 ? 5.091 -12.864 -5.800 1.00 74.81 165 THR A N 1
ATOM 1253 C CA . THR A 1 165 ? 5.348 -12.434 -7.181 1.00 74.81 165 THR A CA 1
ATOM 1254 C C . THR A 1 165 ? 6.334 -13.347 -7.903 1.00 74.81 165 THR A C 1
ATOM 1256 O O . THR A 1 165 ? 6.104 -13.657 -9.068 1.00 74.81 165 THR A O 1
ATOM 1259 N N . GLN A 1 166 ? 7.367 -13.852 -7.216 1.00 72.25 166 GLN A N 1
ATOM 1260 C CA . GLN A 1 166 ? 8.305 -14.824 -7.788 1.00 72.25 166 GLN A CA 1
ATOM 1261 C C . GLN A 1 166 ? 7.584 -16.103 -8.219 1.00 72.25 166 GLN A C 1
ATOM 1263 O O . GLN A 1 166 ? 7.794 -16.596 -9.325 1.00 72.25 166 GLN A O 1
ATOM 1268 N N . LEU A 1 167 ? 6.709 -16.629 -7.359 1.00 75.12 167 LEU A N 1
ATOM 1269 C CA . LEU A 1 167 ? 5.924 -17.825 -7.648 1.00 75.12 167 LEU A CA 1
ATOM 1270 C C . LEU A 1 167 ? 4.960 -17.595 -8.814 1.00 75.12 167 LEU A C 1
ATOM 1272 O O . LEU A 1 167 ? 4.814 -18.473 -9.660 1.00 75.12 167 LEU A O 1
ATOM 1276 N N . LEU A 1 168 ? 4.324 -16.426 -8.900 1.00 72.12 168 LEU A N 1
ATOM 1277 C CA . LEU A 1 168 ? 3.420 -16.107 -10.007 1.00 72.12 168 LEU A CA 1
ATOM 1278 C C . LEU A 1 168 ? 4.156 -15.986 -11.348 1.00 72.12 168 LEU A C 1
ATOM 1280 O O . LEU A 1 168 ? 3.631 -16.434 -12.368 1.00 72.12 168 LEU A O 1
ATOM 1284 N N . VAL A 1 169 ? 5.373 -15.434 -11.343 1.00 69.75 169 VAL A N 1
ATOM 1285 C CA . VAL A 1 169 ? 6.238 -15.389 -12.532 1.00 69.75 169 VAL A CA 1
ATOM 1286 C C . VAL A 1 169 ? 6.683 -16.795 -12.931 1.00 69.75 169 VAL A C 1
ATOM 1288 O O . VAL A 1 169 ? 6.607 -17.153 -14.104 1.00 69.75 169 VAL A O 1
ATOM 1291 N N . TYR A 1 170 ? 7.072 -17.625 -11.960 1.00 66.25 170 TYR A N 1
ATOM 1292 C CA . TYR A 1 170 ? 7.480 -19.009 -12.208 1.00 66.25 170 TYR A CA 1
ATOM 1293 C C . TYR A 1 170 ? 6.346 -19.870 -12.789 1.00 66.25 170 TYR A C 1
ATOM 1295 O O . TYR A 1 170 ? 6.578 -20.669 -13.690 1.00 66.25 170 TYR A O 1
ATOM 1303 N N . ASN A 1 171 ? 5.106 -19.665 -12.332 1.00 69.88 171 ASN A N 1
ATOM 1304 C CA . ASN A 1 171 ? 3.918 -20.336 -12.874 1.00 69.88 171 ASN A CA 1
ATOM 1305 C C . ASN A 1 171 ? 3.450 -19.762 -14.230 1.00 69.88 171 ASN A C 1
ATOM 1307 O O . ASN A 1 171 ? 2.413 -20.176 -14.741 1.00 69.88 171 ASN A O 1
ATOM 1311 N N . GLY A 1 172 ? 4.173 -18.795 -14.810 1.00 60.03 172 GLY A N 1
ATOM 1312 C CA . GLY A 1 172 ? 3.866 -18.219 -16.122 1.00 60.03 172 GLY A CA 1
ATOM 1313 C C . GLY A 1 172 ? 2.645 -17.293 -16.155 1.00 60.03 172 GLY A C 1
ATOM 1314 O O . GLY A 1 172 ? 2.255 -16.852 -17.232 1.00 60.03 172 GLY A O 1
ATOM 1315 N N . VAL A 1 173 ? 2.056 -16.964 -14.999 1.00 60.62 173 VAL A N 1
ATOM 1316 C CA . VAL A 1 173 ? 0.889 -16.066 -14.886 1.00 60.62 173 VAL A CA 1
ATOM 1317 C C . VAL A 1 173 ? 1.291 -14.602 -15.108 1.00 60.62 173 VAL A C 1
ATOM 1319 O O . VAL A 1 173 ? 0.473 -13.787 -15.529 1.00 60.62 173 VAL A O 1
ATOM 1322 N N . PHE A 1 174 ? 2.557 -14.259 -14.844 1.00 55.09 174 PHE A N 1
ATOM 1323 C CA . PHE A 1 174 ? 3.095 -12.911 -15.015 1.00 55.09 174 PHE A CA 1
ATOM 1324 C C . PHE A 1 174 ? 4.468 -12.955 -15.698 1.00 55.09 174 PHE A C 1
ATOM 1326 O O . PHE A 1 174 ? 5.355 -13.667 -15.240 1.00 55.09 174 PHE A O 1
ATOM 1333 N N . GLN A 1 175 ? 4.677 -12.188 -16.773 1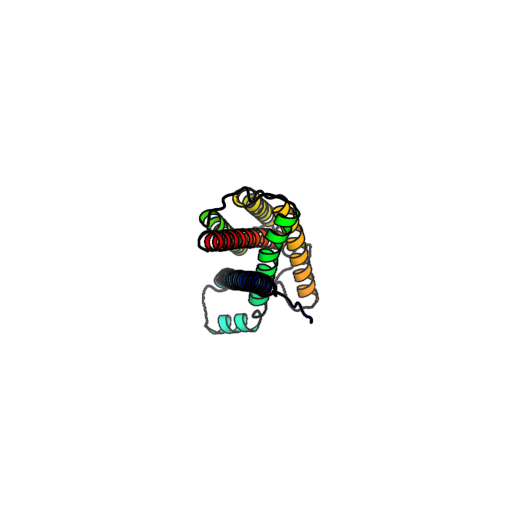.00 50.28 175 GLN A N 1
ATOM 1334 C CA . GLN A 1 175 ? 5.981 -12.095 -17.441 1.00 50.28 175 GLN A CA 1
ATOM 1335 C C . GLN A 1 175 ? 6.543 -10.675 -17.354 1.00 50.28 175 GLN A C 1
ATOM 1337 O O . GLN A 1 175 ? 5.920 -9.720 -17.813 1.00 50.28 175 GLN A O 1
ATOM 1342 N N . TYR A 1 176 ? 7.737 -10.539 -16.771 1.00 51.28 176 TYR A N 1
ATOM 1343 C CA . TYR A 1 176 ? 8.503 -9.293 -16.807 1.00 51.28 176 TYR A CA 1
ATOM 1344 C C . TYR A 1 176 ? 9.391 -9.264 -18.058 1.00 51.28 176 TYR A C 1
ATOM 1346 O O . TYR A 1 176 ? 10.136 -10.203 -18.316 1.00 51.28 176 TYR A O 1
ATOM 1354 N N . THR A 1 177 ? 9.339 -8.161 -18.810 1.00 43.78 177 THR A N 1
ATOM 1355 C CA . THR A 1 177 ? 10.016 -7.970 -20.111 1.00 43.78 177 THR A CA 1
ATOM 1356 C C . THR A 1 177 ? 11.554 -8.014 -20.038 1.00 43.78 177 THR A C 1
ATOM 1358 O O . THR A 1 177 ? 12.210 -8.139 -21.066 1.00 43.78 177 THR A O 1
ATOM 1361 N N . SER A 1 178 ? 12.150 -7.939 -18.842 1.00 38.88 178 SER A N 1
ATOM 1362 C CA . SER A 1 178 ? 13.594 -8.111 -18.629 1.00 38.88 178 SER A CA 1
ATOM 1363 C C . SER A 1 178 ? 13.902 -8.521 -17.176 1.00 38.88 178 SER A C 1
ATOM 1365 O O . SER A 1 178 ? 13.689 -7.716 -16.263 1.00 38.88 178 SER A O 1
ATOM 1367 N N . PRO A 1 179 ? 14.365 -9.763 -16.922 1.00 41.66 179 PRO A N 1
ATOM 1368 C CA . PRO A 1 179 ? 14.799 -10.191 -15.594 1.00 41.66 179 PRO A CA 1
ATOM 1369 C C . PRO A 1 179 ? 16.185 -9.613 -15.263 1.00 41.66 179 PRO A C 1
ATOM 1371 O O . PRO A 1 179 ? 17.123 -9.753 -16.042 1.00 41.66 179 PRO A O 1
ATOM 1374 N N . ASP A 1 180 ? 16.322 -8.983 -14.095 1.00 45.22 180 ASP A N 1
ATOM 1375 C CA . ASP A 1 180 ? 17.626 -8.663 -13.495 1.00 45.22 180 ASP A CA 1
ATOM 1376 C C . ASP A 1 180 ? 18.190 -9.875 -12.728 1.00 45.22 180 ASP A C 1
ATOM 1378 O O . ASP A 1 180 ? 17.506 -10.887 -12.585 1.00 45.22 180 ASP A O 1
ATOM 1382 N N . PHE A 1 181 ? 19.424 -9.754 -12.215 1.00 40.97 181 PHE A N 1
ATOM 1383 C CA . PHE A 1 181 ? 20.309 -10.775 -11.603 1.00 40.97 181 PHE A CA 1
ATOM 1384 C C . PHE A 1 181 ? 19.680 -11.801 -10.614 1.00 40.97 181 PHE A C 1
ATOM 1386 O O . PHE A 1 181 ? 20.343 -12.769 -10.252 1.00 40.97 181 PHE A O 1
ATOM 1393 N N . LEU A 1 182 ? 18.422 -11.626 -10.181 1.00 39.75 182 LEU A N 1
ATOM 1394 C CA . LEU A 1 182 ? 17.640 -12.548 -9.335 1.00 39.75 182 LEU A CA 1
ATOM 1395 C C . LEU A 1 182 ? 16.186 -12.771 -9.817 1.00 39.75 182 LEU A C 1
ATOM 1397 O O . LEU A 1 182 ? 15.298 -13.009 -9.004 1.00 39.75 182 LEU A O 1
ATOM 1401 N N . TYR A 1 183 ? 15.898 -12.686 -11.120 1.00 46.94 183 TYR A N 1
ATOM 1402 C CA . TYR A 1 183 ? 14.557 -12.904 -11.705 1.00 46.94 183 TYR A CA 1
ATOM 1403 C C . TYR A 1 183 ? 13.450 -11.896 -11.280 1.00 46.94 183 TYR A C 1
ATOM 1405 O O . TYR A 1 183 ? 12.410 -11.842 -11.932 1.00 46.94 183 TYR A O 1
ATOM 1413 N N . ILE A 1 184 ? 13.680 -11.034 -10.276 1.00 50.72 184 ILE A N 1
ATOM 1414 C CA . ILE A 1 184 ? 12.823 -9.904 -9.858 1.00 50.72 184 ILE A CA 1
ATOM 1415 C C . ILE A 1 184 ? 13.612 -8.593 -9.909 1.00 50.72 184 ILE A C 1
ATOM 1417 O O . ILE A 1 184 ? 14.780 -8.541 -9.525 1.00 50.72 184 ILE A O 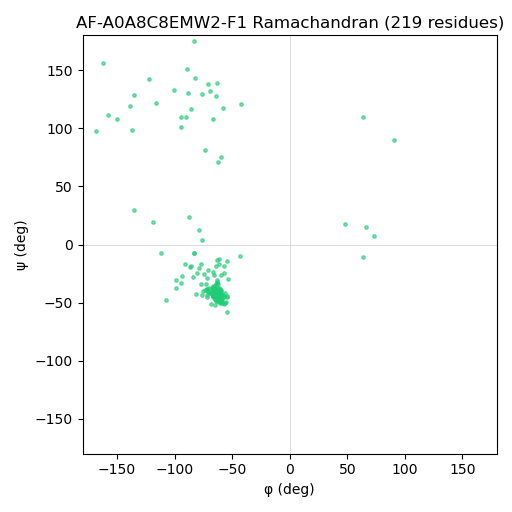1
ATOM 1421 N N . ARG A 1 185 ? 12.950 -7.502 -10.319 1.00 62.19 185 ARG A N 1
ATOM 1422 C CA . ARG A 1 185 ? 13.488 -6.137 -10.209 1.00 62.19 185 ARG A CA 1
ATOM 1423 C C . ARG A 1 185 ? 13.817 -5.818 -8.753 1.00 62.19 185 ARG A C 1
ATOM 1425 O O . ARG A 1 185 ? 12.917 -5.746 -7.921 1.00 62.19 185 ARG A O 1
ATOM 1432 N N . SER A 1 186 ? 15.087 -5.565 -8.453 1.00 63.59 186 SER A N 1
ATOM 1433 C CA . SER A 1 186 ? 15.647 -5.376 -7.101 1.00 63.59 186 SER A CA 1
ATOM 1434 C C . SER A 1 186 ? 14.960 -4.293 -6.253 1.00 63.59 186 SER A C 1
ATOM 1436 O O . SER A 1 186 ? 15.157 -4.217 -5.044 1.00 63.59 186 SER A O 1
ATOM 1438 N N . TRP A 1 187 ? 14.140 -3.442 -6.870 1.00 70.12 187 TRP A N 1
ATOM 1439 C CA . TRP A 1 187 ? 13.347 -2.410 -6.208 1.00 70.12 187 TRP A CA 1
ATOM 1440 C C . TRP A 1 187 ? 11.944 -2.829 -5.772 1.00 70.12 187 TRP A C 1
ATOM 1442 O O . TRP A 1 187 ? 11.343 -2.136 -4.948 1.00 70.12 187 TRP A O 1
ATOM 1452 N N . LEU A 1 188 ? 11.410 -3.935 -6.294 1.00 72.81 188 LEU A N 1
ATOM 1453 C CA . LEU A 1 188 ? 10.066 -4.426 -5.980 1.00 72.81 188 LEU A CA 1
ATOM 1454 C C . LEU A 1 188 ? 9.845 -4.606 -4.461 1.00 72.81 188 LEU A C 1
ATOM 1456 O O . LEU A 1 188 ? 8.836 -4.110 -3.951 1.00 72.81 188 LEU A O 1
ATOM 1460 N N . PRO A 1 189 ? 10.798 -5.189 -3.698 1.00 79.38 189 PRO A N 1
ATOM 1461 C CA . PRO A 1 189 ? 10.653 -5.336 -2.249 1.00 79.38 189 PRO A CA 1
ATOM 1462 C C . PRO A 1 189 ? 10.561 -3.991 -1.520 1.00 79.38 189 PRO A C 1
ATOM 1464 O O . PRO A 1 189 ? 9.835 -3.868 -0.536 1.00 79.38 189 PRO A O 1
ATOM 1467 N N . CYS A 1 190 ? 11.259 -2.962 -2.015 1.00 82.56 190 CYS A N 1
ATOM 1468 C CA . CYS A 1 190 ? 11.232 -1.623 -1.424 1.00 82.56 190 CYS A CA 1
ATOM 1469 C C . CYS A 1 190 ? 9.861 -0.963 -1.616 1.00 82.56 190 CYS A C 1
ATOM 1471 O O . CYS A 1 190 ? 9.318 -0.372 -0.684 1.00 82.56 190 CYS A O 1
ATOM 1473 N N . ILE A 1 191 ? 9.262 -1.115 -2.801 1.00 83.44 191 ILE A N 1
ATOM 1474 C CA . ILE A 1 191 ? 7.917 -0.596 -3.073 1.00 83.44 191 ILE A CA 1
ATOM 1475 C C . ILE A 1 191 ? 6.869 -1.330 -2.241 1.00 83.44 191 ILE A C 1
ATOM 1477 O O . ILE A 1 191 ? 6.006 -0.678 -1.648 1.00 83.44 191 ILE A O 1
ATOM 1481 N N . PHE A 1 192 ? 6.962 -2.659 -2.131 1.00 87.69 192 PHE A N 1
ATOM 1482 C CA . PHE A 1 192 ? 6.073 -3.412 -1.250 1.00 87.69 192 PHE A CA 1
ATOM 1483 C C . PHE A 1 192 ? 6.215 -2.971 0.199 1.00 87.69 192 PHE A C 1
ATOM 1485 O O . PHE A 1 192 ? 5.205 -2.708 0.846 1.00 87.69 192 PHE A O 1
ATOM 1492 N N . PHE A 1 193 ? 7.440 -2.789 0.688 1.00 89.00 193 PHE A N 1
ATOM 1493 C CA . PHE A 1 193 ? 7.674 -2.278 2.032 1.00 89.00 193 PHE A CA 1
ATOM 1494 C C . PHE A 1 193 ? 7.012 -0.906 2.245 1.00 89.00 193 PHE A C 1
ATOM 1496 O O . PHE A 1 193 ? 6.228 -0.736 3.179 1.00 89.00 193 PHE A O 1
ATOM 1503 N N . ALA A 1 194 ? 7.245 0.059 1.352 1.00 88.81 194 ALA A N 1
ATOM 1504 C CA . ALA A 1 194 ? 6.640 1.390 1.439 1.00 88.81 194 ALA A CA 1
ATOM 1505 C C . ALA A 1 194 ? 5.097 1.349 1.382 1.00 88.81 194 ALA A C 1
ATOM 1507 O O . ALA A 1 194 ? 4.422 2.086 2.111 1.00 88.81 194 ALA A O 1
ATOM 1508 N N . GLY A 1 195 ? 4.532 0.463 0.558 1.00 89.31 195 GLY A N 1
ATOM 1509 C CA . GLY A 1 195 ? 3.089 0.243 0.454 1.00 89.31 195 GLY A CA 1
ATOM 1510 C C . GLY A 1 195 ? 2.493 -0.345 1.732 1.00 89.31 195 GLY A C 1
ATOM 1511 O O . GLY A 1 195 ? 1.481 0.155 2.223 1.00 89.31 195 GLY A O 1
ATOM 1512 N N . VAL A 1 196 ? 3.155 -1.344 2.322 1.00 91.00 196 VAL A N 1
ATOM 1513 C CA . VAL A 1 196 ? 2.740 -1.979 3.582 1.00 91.00 196 VAL A CA 1
ATOM 1514 C C . VAL A 1 196 ? 2.739 -0.968 4.726 1.00 91.00 196 VAL A C 1
ATOM 1516 O O . VAL A 1 196 ? 1.747 -0.878 5.448 1.00 91.00 196 VAL A O 1
ATOM 1519 N N . ILE A 1 197 ? 3.790 -0.150 4.859 1.00 89.50 197 ILE A N 1
ATOM 1520 C CA . ILE A 1 197 ? 3.834 0.919 5.870 1.00 89.50 197 ILE A CA 1
ATOM 1521 C C . ILE A 1 197 ? 2.693 1.918 5.646 1.00 89.50 197 ILE A C 1
ATOM 1523 O O . ILE A 1 197 ? 1.997 2.286 6.591 1.00 89.50 197 ILE A O 1
ATOM 1527 N N . THR A 1 198 ? 2.445 2.329 4.401 1.00 90.19 198 THR A N 1
ATOM 1528 C CA . THR A 1 198 ? 1.373 3.283 4.075 1.00 90.19 198 THR A CA 1
ATOM 1529 C C . THR A 1 198 ? -0.012 2.728 4.431 1.00 90.19 198 THR A C 1
ATOM 1531 O O . THR A 1 198 ? -0.780 3.397 5.125 1.00 90.19 198 THR A O 1
ATOM 1534 N N . MET A 1 199 ? -0.317 1.488 4.039 1.00 90.44 199 MET A N 1
ATOM 1535 C CA . MET A 1 199 ? -1.593 0.832 4.357 1.00 90.44 199 MET A CA 1
ATOM 1536 C C . MET A 1 199 ? -1.744 0.531 5.848 1.00 90.44 199 MET A C 1
ATOM 1538 O O . MET A 1 199 ? -2.825 0.715 6.410 1.00 90.44 199 MET A O 1
ATOM 1542 N N . GLY A 1 200 ? -0.658 0.149 6.520 1.00 88.69 200 GLY A N 1
ATOM 1543 C CA . GLY A 1 200 ? -0.619 -0.012 7.971 1.00 88.69 200 GLY A CA 1
ATOM 1544 C C . GLY A 1 200 ? -0.956 1.289 8.705 1.00 88.69 200 GLY A C 1
ATOM 1545 O O . GLY A 1 200 ? -1.729 1.282 9.664 1.00 88.69 200 GLY A O 1
ATOM 1546 N N . ASN A 1 201 ? -0.462 2.428 8.209 1.00 88.31 201 ASN A N 1
ATOM 1547 C CA . ASN A 1 201 ? -0.733 3.752 8.780 1.00 88.31 201 ASN A CA 1
ATOM 1548 C C . ASN A 1 201 ? -2.197 4.172 8.625 1.00 88.31 201 ASN A C 1
ATOM 1550 O O . ASN A 1 201 ? -2.788 4.696 9.572 1.00 88.31 201 ASN A O 1
ATOM 1554 N N . ILE A 1 202 ? -2.788 3.918 7.454 1.00 89.06 202 ILE A N 1
ATOM 1555 C CA . ILE A 1 202 ? -4.220 4.141 7.204 1.00 89.06 202 ILE A CA 1
ATOM 1556 C C . ILE A 1 202 ? -5.049 3.237 8.126 1.00 89.06 202 ILE A C 1
ATOM 1558 O O . ILE A 1 202 ? -5.979 3.703 8.784 1.00 89.06 202 ILE A O 1
ATOM 1562 N N . GLY A 1 203 ? -4.667 1.962 8.238 1.00 88.19 203 GLY A N 1
ATOM 1563 C CA . GLY A 1 203 ? -5.308 0.984 9.111 1.00 88.19 203 GLY A CA 1
ATOM 1564 C C . GLY A 1 203 ? -5.339 1.419 10.576 1.00 88.19 203 GLY A C 1
ATOM 1565 O O . GLY A 1 203 ? -6.409 1.433 11.186 1.00 88.19 203 GLY A O 1
ATOM 1566 N N . ARG A 1 204 ? -4.194 1.839 11.124 1.00 86.50 204 ARG A N 1
ATOM 1567 C CA . ARG A 1 204 ? -4.066 2.380 12.491 1.00 86.50 204 ARG A CA 1
ATOM 1568 C C . ARG A 1 204 ? -4.966 3.592 12.723 1.00 86.50 204 ARG A C 1
ATOM 1570 O O . ARG A 1 204 ? -5.662 3.662 13.732 1.00 86.50 204 ARG A O 1
ATOM 1577 N N . GLN A 1 205 ? -5.000 4.525 11.773 1.00 85.75 205 GLN A N 1
ATOM 1578 C CA . GLN A 1 205 ? -5.841 5.718 11.888 1.00 85.75 205 GLN A CA 1
ATOM 1579 C C . GLN A 1 205 ? -7.329 5.409 11.876 1.00 85.75 205 GLN A C 1
ATOM 1581 O O . GLN A 1 205 ? -8.090 5.974 12.662 1.00 85.75 205 GLN A O 1
ATOM 1586 N N . LEU A 1 206 ? -7.743 4.485 11.015 1.00 86.38 206 LEU A N 1
ATOM 1587 C CA . LEU A 1 206 ? -9.135 4.076 10.946 1.00 86.38 206 LEU A CA 1
ATOM 1588 C C . LEU A 1 206 ? -9.555 3.353 12.239 1.00 86.38 206 LEU A C 1
ATOM 1590 O O . LEU A 1 206 ? -10.627 3.634 12.766 1.00 86.38 206 LEU A O 1
ATOM 1594 N N . ALA A 1 207 ? -8.663 2.545 12.828 1.00 85.00 207 ALA A N 1
ATOM 1595 C CA . ALA A 1 207 ? -8.871 1.928 14.143 1.00 85.00 207 ALA A CA 1
ATOM 1596 C C . ALA A 1 207 ? -9.065 2.967 15.265 1.00 85.00 207 ALA A C 1
ATOM 1598 O O . ALA A 1 207 ? -9.956 2.834 16.106 1.00 85.00 207 ALA A O 1
ATOM 1599 N N . LEU A 1 208 ? -8.235 4.017 15.281 1.00 83.38 208 LEU A N 1
ATOM 1600 C CA . LEU A 1 208 ? -8.348 5.106 16.253 1.00 83.38 208 LEU A CA 1
ATOM 1601 C C . LEU A 1 208 ? -9.664 5.876 16.106 1.00 83.38 208 LEU A C 1
ATOM 1603 O O . LEU A 1 208 ? -10.281 6.236 17.111 1.00 83.38 208 LEU A O 1
ATOM 1607 N N . TYR A 1 209 ? -10.085 6.140 14.868 1.00 81.69 209 TYR A N 1
ATOM 1608 C CA . TYR A 1 209 ? -11.338 6.834 14.587 1.00 81.69 209 TYR A CA 1
ATOM 1609 C C . TYR A 1 209 ? -12.547 6.036 15.089 1.00 81.69 209 TYR A C 1
ATOM 1611 O O . TYR A 1 209 ? -13.417 6.591 15.761 1.00 81.69 209 TYR A O 1
ATOM 1619 N N . GLU A 1 210 ? -12.567 4.723 14.846 1.00 79.94 210 GLU A N 1
ATOM 1620 C CA . GLU A 1 210 ? -13.601 3.824 15.368 1.00 79.94 210 GLU A CA 1
ATOM 1621 C C . GLU A 1 210 ? -13.642 3.823 16.898 1.00 79.94 210 GLU A C 1
ATOM 1623 O O . GLU A 1 210 ? -14.718 3.963 17.480 1.00 79.94 210 GLU A O 1
ATOM 1628 N N . CYS A 1 211 ? -12.480 3.735 17.553 1.00 75.19 211 CYS A N 1
ATOM 1629 C CA . CYS A 1 211 ? -12.379 3.745 19.012 1.00 75.19 211 CYS A CA 1
ATOM 1630 C C . CYS A 1 211 ? -12.947 5.041 19.618 1.00 75.19 211 CYS A C 1
ATOM 1632 O O . CYS A 1 211 ? -13.783 4.991 20.524 1.00 75.19 211 CYS A O 1
ATOM 1634 N N . LYS A 1 212 ? -12.581 6.205 19.058 1.00 78.12 212 LYS A N 1
ATOM 1635 C CA . LYS A 1 212 ? -13.156 7.500 19.464 1.00 78.12 212 LYS A CA 1
ATOM 1636 C C . LYS A 1 212 ? -14.669 7.544 19.263 1.00 78.12 212 LYS A C 1
ATOM 1638 O O . LYS A 1 212 ? -15.384 8.024 20.138 1.00 78.12 212 LYS A O 1
ATOM 1643 N N . ARG A 1 213 ? -15.163 7.030 18.132 1.00 76.44 213 ARG A N 1
ATOM 1644 C CA . ARG A 1 213 ? -16.599 7.013 17.822 1.00 76.44 213 ARG A CA 1
ATOM 1645 C C . ARG A 1 213 ? -17.388 6.126 18.786 1.00 76.44 213 ARG A C 1
ATOM 1647 O O . ARG A 1 213 ? -18.517 6.469 19.116 1.00 76.44 213 ARG A O 1
ATOM 1654 N N . MET A 1 214 ? -16.818 5.006 19.235 1.00 70.56 214 MET A N 1
ATOM 1655 C CA . MET A 1 214 ? -17.462 4.145 20.232 1.00 70.56 214 MET A CA 1
ATOM 1656 C C . MET A 1 214 ? -17.463 4.780 21.624 1.00 70.56 214 MET A C 1
ATOM 1658 O O . MET A 1 214 ? -18.511 4.813 22.257 1.00 70.56 214 MET A O 1
ATOM 1662 N N . SER A 1 215 ? -16.336 5.349 22.067 1.00 68.56 215 SER A N 1
ATOM 1663 C CA . SER A 1 215 ? -16.256 6.041 23.363 1.00 68.56 215 SER A CA 1
ATOM 1664 C C . SER A 1 215 ? -17.232 7.219 23.449 1.00 68.56 215 SER A C 1
ATOM 1666 O O . SER A 1 215 ? -17.882 7.387 24.474 1.00 68.56 215 SER A O 1
ATOM 1668 N N . GLY A 1 216 ? -17.407 7.983 22.364 1.00 68.06 216 GLY A N 1
ATOM 1669 C CA . GLY A 1 216 ? -18.384 9.075 22.318 1.00 68.06 216 GLY A CA 1
ATOM 1670 C C . GLY A 1 216 ? -19.841 8.623 22.471 1.00 68.06 216 GLY A C 1
ATOM 1671 O O . GLY A 1 216 ? -20.624 9.348 23.068 1.00 68.06 216 GLY A O 1
ATOM 1672 N N . LYS A 1 217 ? -20.200 7.423 21.991 1.00 63.28 217 LYS A N 1
ATOM 1673 C CA . LYS A 1 217 ? -21.553 6.868 22.174 1.00 63.28 217 LYS A CA 1
ATOM 1674 C C . LYS A 1 217 ? -21.813 6.461 23.624 1.00 63.28 217 LYS A C 1
ATOM 1676 O O . LYS A 1 217 ? -22.863 6.775 24.153 1.00 63.28 217 LYS A O 1
ATOM 1681 N N . THR A 1 218 ? -20.831 5.848 24.288 1.00 59.31 218 THR A N 1
ATOM 1682 C CA . THR A 1 218 ? -20.956 5.412 25.692 1.00 59.31 218 THR A CA 1
ATOM 1683 C C . THR A 1 218 ? -21.090 6.567 26.689 1.00 59.31 218 THR A C 1
ATOM 1685 O O . THR A 1 218 ? -21.601 6.360 27.777 1.00 59.31 218 THR A O 1
ATOM 1688 N N . HIS A 1 219 ? -20.629 7.775 26.352 1.00 55.25 219 HIS A N 1
ATOM 1689 C CA . HIS A 1 219 ? -20.797 8.953 27.214 1.00 55.25 219 HIS A CA 1
ATOM 1690 C C . HIS A 1 219 ? -22.158 9.649 27.061 1.00 55.25 219 HIS A C 1
ATOM 1692 O O . HIS A 1 219 ? -22.429 10.594 27.800 1.00 55.25 219 HIS A O 1
ATOM 1698 N N . GLN A 1 220 ? -22.970 9.237 26.086 1.00 50.34 220 GLN A N 1
ATOM 1699 C CA . GLN A 1 220 ? -24.243 9.874 25.751 1.00 50.34 220 GLN A CA 1
ATOM 1700 C C . GLN A 1 220 ? -25.465 8.997 26.088 1.00 50.34 220 GLN A C 1
ATOM 1702 O O . GLN A 1 220 ? -26.586 9.497 26.014 1.00 50.34 220 GLN A O 1
ATOM 1707 N N . ASP A 1 221 ? -25.226 7.745 26.492 1.00 45.72 221 ASP A N 1
ATOM 1708 C CA . ASP A 1 221 ? -26.198 6.796 27.052 1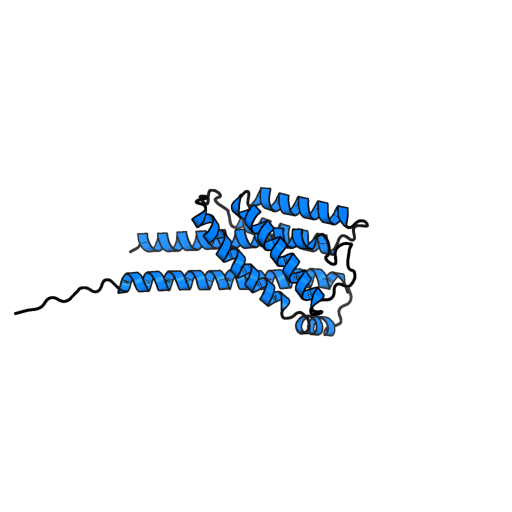.00 45.72 221 ASP A CA 1
ATOM 1709 C C . ASP A 1 221 ? -26.082 6.759 28.589 1.00 45.72 221 ASP A C 1
ATOM 1711 O O . ASP A 1 221 ? -27.129 6.606 29.260 1.00 45.72 221 ASP A O 1
#

Radius of gyration: 21.72 Å; Cα contacts (8 Å, |Δi|>4): 167; chains: 1; bounding box: 67×38×74 Å

Sequence (221 aa):
CSQISQSTPLGPYIAGITNRNTNLGIRGFMLFSIGVFLALVLNLLQVQRNVTLFPPDVISSIFSSAWWVPPCCGTASAMIGLLYPCIDSRLGEPHKFKREWSSVMRCVAVFVGINHASAKVDFANNVQLSLTLAALSIGLWWTFDRSRSGFGLGVVIALLATLSTQLLVYNGVFQYTSPDFLYIRSWLPCIFFAGVITMGNIGRQLALYECKRMSGKTHQD

InterPro domains:
  IPR025929 Insulin-induced protein family [PF07281] (27-207)
  IPR025929 Insulin-induced protein family [PTHR15301] (10-210)

pLDDT: mean 73.42, std 15.83, range [34.28, 93.75]

Nearest PDB structures (foldseek):
  6m49-assembly1_A  TM=9.346E-01  e=5.676E-16  Homo sapiens
  7etw-assembly1_A  TM=8.876E-01  e=1.583E-16  Homo sapiens
  4xu6-assembly1_A  TM=8.148E-01  e=1.195E-05  Mycolicibacterium vanbaalenii PYR-1
  2cmr-assembly1_A  TM=1.917E-01  e=6.860E+00  Human immunodeficiency virus 1

Organism: Oncorhynchus tshawytscha (NCBI:txid74940)